Protein AF-A0A1W9WFK1-F1 (afdb_monomer_lite)

pLDDT: mean 78.14, std 14.74, range [31.56, 96.06]

Secondary structure (DSSP, 8-state):
--HHHHHHHHHHHHHHHHT------PPPPHHHHHHHHHHHHHHHHHHHHHHHHHHHHHHHHHHHHHHHHHHHHHHHHHHGGGGHHHHHHHHHHHHHHHHHHHHHHHHHHHHHHHHHHHHHHHHHHHHTSPPS-----S------SS--S---TTS---HHHHHHHHHTTTTTSSEEEETTEEEE-TTBSS---TTTTSEEEEEEEE-TT-S--EE-TTT--EE--GGG-SS-EEEEEEEEEEEBPTT-B-TTSPBP-HHHHHHHHHHHH-TTS--S--HHHHHEEEEEEEETTEEEEEEPTTSS--TTS-STTHHHHHHHHHT--

Structure (mmCIF, N/CA/C/O backbone):
data_AF-A0A1W9WFK1-F1
#
_entry.id   AF-A0A1W9WFK1-F1
#
loop_
_atom_site.group_PDB
_atom_site.id
_atom_site.type_symbol
_atom_site.label_atom_id
_atom_site.label_alt_id
_atom_site.label_comp_id
_atom_site.label_asym_id
_atom_site.label_entity_id
_atom_site.label_seq_id
_atom_site.pdbx_PDB_ins_code
_atom_site.Cartn_x
_atom_site.Cartn_y
_atom_site.Cartn_z
_atom_site.occupancy
_atom_site.B_iso_or_equiv
_atom_site.auth_seq_id
_atom_site.auth_comp_id
_atom_site.auth_asym_id
_atom_site.auth_atom_id
_atom_site.pdbx_PDB_model_num
ATOM 1 N N . MET A 1 1 ? 33.407 26.031 -53.638 1.00 49.69 1 MET A N 1
ATOM 2 C CA . MET A 1 1 ? 33.323 25.151 -52.452 1.00 49.69 1 MET A CA 1
ATOM 3 C C . MET A 1 1 ? 31.883 25.187 -51.958 1.00 49.69 1 MET A C 1
ATOM 5 O O . MET A 1 1 ? 31.417 26.252 -51.563 1.00 49.69 1 MET A O 1
ATOM 9 N N . SER A 1 2 ? 31.144 24.086 -52.111 1.00 63.19 2 SER A N 1
ATOM 10 C CA . SER A 1 2 ? 29.712 24.029 -51.784 1.00 63.19 2 SER A CA 1
ATOM 11 C C . SER A 1 2 ? 29.468 24.183 -50.277 1.00 63.19 2 SER A C 1
ATOM 13 O O . SER A 1 2 ? 30.226 23.652 -49.465 1.00 63.19 2 SER A O 1
ATOM 15 N N . LYS A 1 3 ? 28.377 24.860 -49.880 1.00 60.81 3 LYS A N 1
ATOM 16 C CA . LYS A 1 3 ? 27.944 24.951 -48.468 1.00 60.81 3 LYS A CA 1
ATOM 17 C C . LYS A 1 3 ? 27.771 23.567 -47.827 1.00 60.81 3 LYS A C 1
ATOM 19 O O . LYS A 1 3 ? 28.004 23.424 -46.633 1.00 60.81 3 LYS A O 1
ATOM 24 N N . LYS A 1 4 ? 27.409 22.556 -48.627 1.00 58.59 4 LYS A N 1
ATOM 25 C CA . LYS A 1 4 ? 27.285 21.162 -48.181 1.00 58.59 4 LYS A CA 1
ATOM 26 C C . LYS A 1 4 ? 28.649 20.552 -47.844 1.00 58.59 4 LYS A C 1
ATOM 28 O O . LYS A 1 4 ? 28.801 19.989 -46.771 1.00 58.59 4 LYS A O 1
ATOM 33 N N . TYR A 1 5 ? 29.657 20.765 -48.691 1.00 58.31 5 TYR A N 1
ATOM 34 C CA . TYR A 1 5 ? 31.029 20.313 -48.435 1.00 58.31 5 TYR A CA 1
ATOM 35 C C . TYR A 1 5 ? 31.616 20.965 -47.173 1.00 58.31 5 TYR A C 1
ATOM 37 O O . TYR A 1 5 ? 32.212 20.294 -46.337 1.00 58.31 5 TYR A O 1
ATOM 45 N N . LEU A 1 6 ? 31.377 22.268 -46.982 1.00 66.19 6 LEU A N 1
ATOM 46 C CA . LEU A 1 6 ? 31.844 22.998 -45.798 1.00 66.19 6 LEU A CA 1
ATOM 47 C C . LEU A 1 6 ? 31.190 22.502 -44.495 1.00 66.19 6 LEU A C 1
ATOM 49 O O . LEU A 1 6 ? 31.856 22.417 -43.466 1.00 66.19 6 LEU A O 1
ATOM 53 N N . PHE A 1 7 ? 29.902 22.151 -44.547 1.00 65.31 7 PHE A N 1
ATOM 54 C CA . PHE A 1 7 ? 29.172 21.587 -43.410 1.00 65.31 7 PHE A CA 1
ATOM 55 C C . PHE A 1 7 ? 29.688 20.190 -43.036 1.00 65.31 7 PHE A C 1
ATOM 57 O O . PHE A 1 7 ? 29.936 19.926 -41.861 1.00 65.31 7 PHE A O 1
ATOM 64 N N . VAL A 1 8 ? 29.934 19.329 -44.032 1.00 58.97 8 VAL A N 1
ATOM 65 C CA . VAL A 1 8 ? 30.475 17.975 -43.820 1.00 58.97 8 VAL A CA 1
ATOM 66 C C . VAL A 1 8 ? 31.894 18.022 -43.240 1.00 58.97 8 VAL A C 1
ATOM 68 O O . VAL A 1 8 ? 32.180 17.322 -42.272 1.00 58.97 8 VAL A O 1
ATOM 71 N N . VAL A 1 9 ? 32.764 18.905 -43.745 1.00 67.56 9 VAL A N 1
ATOM 72 C CA . VAL A 1 9 ? 34.132 19.077 -43.213 1.00 67.56 9 VAL A CA 1
ATOM 73 C C . VAL A 1 9 ? 34.119 19.591 -41.767 1.00 67.56 9 VAL A C 1
ATOM 75 O O . VAL A 1 9 ? 34.903 19.120 -40.945 1.00 67.56 9 VAL A O 1
ATOM 78 N N . SER A 1 10 ? 33.203 20.506 -41.429 1.00 62.75 10 SER A N 1
ATOM 79 C CA . SER A 1 10 ? 33.062 21.017 -40.058 1.00 62.75 10 SER A CA 1
ATOM 80 C C . SER A 1 10 ? 32.570 19.945 -39.076 1.00 62.75 10 SER A C 1
ATOM 82 O O . SER A 1 10 ? 33.010 19.923 -37.924 1.00 62.75 10 SER A O 1
ATOM 84 N N . LEU A 1 11 ? 31.682 19.049 -39.523 1.00 66.62 11 LEU A N 1
ATOM 85 C CA . LEU A 1 11 ? 31.213 17.908 -38.732 1.00 66.62 11 LEU A CA 1
ATOM 86 C C . LEU A 1 11 ? 32.360 16.918 -38.466 1.00 66.62 11 LEU A C 1
ATOM 88 O O . LEU A 1 11 ? 32.547 16.490 -37.328 1.00 66.62 11 LEU A O 1
ATOM 92 N N . LEU A 1 12 ? 33.184 16.646 -39.486 1.00 63.72 12 LEU A N 1
ATOM 93 C CA . LEU A 1 12 ? 34.355 15.766 -39.397 1.00 63.72 12 LEU A CA 1
ATOM 94 C C . LEU A 1 12 ? 35.357 16.251 -38.330 1.00 63.72 12 LEU A C 1
ATOM 96 O O . LEU A 1 12 ? 35.842 15.469 -37.514 1.00 63.72 12 LEU A O 1
ATOM 100 N N . THR A 1 13 ? 35.623 17.562 -38.280 1.00 64.12 13 THR A N 1
ATOM 101 C CA . THR A 1 13 ? 36.531 18.153 -37.280 1.00 64.12 13 THR A CA 1
ATOM 102 C C . THR A 1 13 ? 36.002 18.088 -35.846 1.00 64.12 13 THR A C 1
ATOM 104 O O . THR A 1 13 ? 36.795 17.936 -34.918 1.00 64.12 13 THR A O 1
ATOM 107 N N . LEU A 1 14 ? 34.681 18.170 -35.644 1.00 61.12 14 LEU A N 1
ATOM 108 C CA . LEU A 1 14 ? 34.065 18.086 -34.314 1.00 61.12 14 LEU A CA 1
ATOM 109 C C . LEU A 1 14 ? 34.157 16.662 -33.745 1.00 61.12 14 LEU A C 1
ATOM 111 O O . LEU A 1 14 ? 34.490 16.482 -32.574 1.00 61.12 14 LEU A O 1
ATOM 115 N N . VAL A 1 15 ? 33.919 15.653 -34.588 1.00 57.97 15 VAL A N 1
ATOM 116 C CA . VAL A 1 15 ? 34.034 14.234 -34.212 1.00 57.97 15 VAL A CA 1
ATOM 117 C C . VAL A 1 15 ? 35.480 13.889 -33.840 1.00 57.97 15 VAL A C 1
ATOM 119 O O . VAL A 1 15 ? 35.713 13.228 -32.830 1.00 57.97 15 VAL A O 1
ATOM 122 N N . MET A 1 16 ? 36.464 14.420 -34.575 1.00 56.91 16 MET A N 1
ATOM 123 C CA . MET A 1 16 ? 37.889 14.187 -34.299 1.00 56.91 16 MET A CA 1
ATOM 124 C C . MET A 1 16 ? 38.343 14.730 -32.930 1.00 56.91 16 MET A C 1
ATOM 126 O O . MET A 1 16 ? 39.212 14.136 -32.292 1.00 56.91 16 MET A O 1
ATOM 130 N N . MET A 1 17 ? 37.742 15.822 -32.439 1.00 58.53 17 MET A N 1
ATOM 131 C CA . MET A 1 17 ? 38.060 16.374 -31.112 1.00 58.53 17 MET A CA 1
ATOM 132 C C . MET A 1 17 ? 37.527 15.518 -29.952 1.00 58.53 17 MET A C 1
ATOM 134 O O . MET A 1 17 ? 38.114 15.538 -28.870 1.00 58.53 17 MET A O 1
ATOM 138 N N . LEU A 1 18 ? 36.462 14.737 -30.159 1.00 53.53 18 LEU A N 1
ATOM 139 C CA . LEU A 1 18 ? 35.856 13.906 -29.109 1.00 53.53 18 LEU A CA 1
ATOM 140 C C . LEU A 1 18 ? 36.665 12.632 -28.797 1.00 53.53 18 LEU A C 1
ATOM 142 O O . LEU A 1 18 ? 36.524 12.066 -27.715 1.00 53.53 18 LEU A O 1
ATOM 146 N N . VAL A 1 19 ? 37.553 12.200 -29.700 1.00 54.25 19 VAL A N 1
ATOM 147 C CA . VAL A 1 19 ? 38.301 10.932 -29.575 1.00 54.25 19 VAL A CA 1
ATOM 148 C C . VAL A 1 19 ? 39.567 11.057 -28.700 1.00 54.25 19 VAL A C 1
ATOM 150 O O . VAL A 1 19 ? 40.130 10.053 -28.272 1.00 54.25 19 VAL A O 1
ATOM 153 N N . SER A 1 20 ? 40.016 12.269 -28.348 1.00 47.38 20 SER A N 1
ATOM 154 C CA . SER A 1 20 ? 41.351 12.479 -27.749 1.00 47.38 20 SER A CA 1
ATOM 155 C C . SER A 1 20 ? 41.439 12.434 -26.206 1.00 47.38 20 SER A C 1
ATOM 157 O O . SER A 1 20 ? 42.441 12.883 -25.644 1.00 47.38 20 SER A O 1
ATOM 159 N N . ALA A 1 21 ? 40.453 11.880 -25.492 1.00 43.09 21 ALA A N 1
ATOM 160 C CA . ALA A 1 21 ? 40.502 11.738 -24.029 1.00 43.09 21 ALA A CA 1
ATOM 161 C C . ALA A 1 21 ? 40.894 10.305 -23.608 1.00 43.09 21 ALA A C 1
ATOM 163 O O . ALA A 1 21 ? 40.059 9.396 -23.557 1.00 43.09 21 ALA A O 1
ATOM 164 N N . CYS A 1 22 ? 42.180 10.096 -23.301 1.00 43.25 22 CYS A N 1
ATOM 165 C CA . CYS A 1 22 ? 42.728 8.798 -22.902 1.00 43.25 22 CYS A CA 1
ATOM 166 C C . CYS A 1 22 ? 43.154 8.793 -21.422 1.00 43.25 22 CYS A C 1
ATOM 168 O O . CYS A 1 22 ? 44.016 9.566 -21.009 1.00 43.25 22 CYS A O 1
ATOM 170 N N . GLY A 1 23 ? 42.557 7.889 -20.646 1.00 41.12 23 GLY A N 1
ATOM 171 C CA . GLY A 1 23 ? 43.031 7.391 -19.354 1.00 41.12 23 GLY A CA 1
ATOM 172 C C . GLY A 1 23 ? 42.911 5.864 -19.380 1.00 41.12 23 GLY A C 1
ATOM 173 O O . GLY A 1 23 ? 42.059 5.349 -20.100 1.00 41.12 23 GLY A O 1
ATOM 174 N N . ALA A 1 24 ? 43.797 5.152 -18.679 1.00 51.75 24 ALA A N 1
ATOM 175 C CA . ALA A 1 24 ? 43.946 3.693 -18.747 1.00 51.75 24 ALA A CA 1
ATOM 176 C C . ALA A 1 24 ? 42.627 2.940 -18.490 1.00 51.75 24 ALA A C 1
ATOM 178 O O . ALA A 1 24 ? 41.914 3.254 -17.538 1.00 51.75 24 ALA A O 1
ATOM 179 N N . GLN A 1 25 ? 42.317 1.947 -19.330 1.00 49.47 25 GLN A N 1
ATOM 180 C CA . GLN A 1 25 ? 41.029 1.250 -19.315 1.00 49.47 25 GLN A CA 1
ATOM 181 C C . GLN A 1 25 ? 41.142 -0.278 -19.309 1.00 49.47 25 GLN A C 1
ATOM 183 O O . GLN A 1 25 ? 42.091 -0.822 -19.877 1.00 49.47 25 GLN A O 1
ATOM 188 N N . PRO A 1 26 ? 40.162 -0.956 -18.681 1.00 53.84 26 PRO A N 1
ATOM 189 C CA . PRO A 1 26 ? 40.043 -2.408 -18.683 1.00 53.84 26 PRO A CA 1
ATOM 190 C C . PRO A 1 26 ? 39.665 -2.941 -20.073 1.00 53.84 26 PRO A C 1
ATOM 192 O O . PRO A 1 26 ? 39.101 -2.228 -20.902 1.00 53.84 26 PRO A O 1
ATOM 195 N N . THR A 1 27 ? 39.996 -4.206 -20.323 1.00 53.28 27 THR A N 1
ATOM 196 C CA . THR A 1 27 ? 39.743 -4.908 -21.589 1.00 53.28 27 THR A CA 1
ATOM 197 C C . THR A 1 27 ? 38.246 -5.158 -21.804 1.00 53.28 27 THR A C 1
ATOM 199 O O . THR A 1 27 ? 37.589 -5.685 -20.909 1.00 53.28 27 THR A O 1
ATOM 202 N N . ALA A 1 28 ? 37.733 -4.804 -22.986 1.00 54.66 28 ALA A N 1
ATOM 203 C CA . ALA A 1 28 ? 36.340 -4.981 -23.404 1.00 54.66 28 ALA A CA 1
ATOM 204 C C . ALA A 1 28 ? 35.894 -6.459 -23.456 1.00 54.66 28 ALA A C 1
ATOM 206 O O . ALA A 1 28 ? 36.711 -7.351 -23.695 1.00 54.66 28 ALA A O 1
ATOM 207 N N . ASP A 1 29 ? 34.588 -6.702 -23.300 1.00 62.91 29 ASP A N 1
ATOM 208 C CA . ASP A 1 29 ? 33.951 -8.007 -23.531 1.00 62.91 29 ASP A CA 1
ATOM 209 C C . ASP A 1 29 ? 34.089 -8.431 -25.017 1.00 62.91 29 ASP A C 1
ATOM 211 O O . ASP A 1 29 ? 33.681 -7.675 -25.910 1.00 62.91 29 ASP A O 1
ATOM 215 N N . PRO A 1 30 ? 34.611 -9.640 -25.317 1.00 63.09 30 PRO A N 1
ATOM 216 C CA . PRO A 1 30 ? 34.718 -10.166 -26.680 1.00 63.09 30 PRO A CA 1
ATOM 217 C C . PRO A 1 30 ? 33.399 -10.191 -27.477 1.00 63.09 30 PRO A C 1
ATOM 219 O O . PRO A 1 30 ? 33.423 -10.050 -28.702 1.00 63.09 30 PRO A O 1
ATOM 222 N N . GLY A 1 31 ? 32.249 -10.378 -26.820 1.00 68.44 31 GLY A N 1
ATOM 223 C CA . GLY A 1 31 ? 30.924 -10.396 -27.453 1.00 68.44 31 GLY A CA 1
ATOM 224 C C . GLY A 1 31 ? 30.438 -9.006 -27.871 1.00 68.44 31 GLY A C 1
ATOM 225 O O . GLY A 1 31 ? 29.889 -8.831 -28.967 1.00 68.44 31 GLY A O 1
ATOM 226 N N . VAL A 1 32 ? 30.711 -7.998 -27.038 1.00 65.56 32 VAL A N 1
ATOM 227 C CA . VAL A 1 32 ? 30.423 -6.587 -27.341 1.00 65.56 32 VAL A CA 1
ATOM 228 C C . VAL A 1 32 ? 31.338 -6.092 -28.459 1.00 65.56 32 VAL A C 1
ATOM 230 O O . VAL A 1 32 ? 30.852 -5.475 -29.409 1.00 65.56 32 VAL A O 1
ATOM 233 N N . GLN A 1 33 ? 32.624 -6.456 -28.418 1.00 67.25 33 GLN A N 1
ATOM 234 C CA . GLN A 1 33 ? 33.580 -6.133 -29.480 1.00 67.25 33 GLN A CA 1
ATOM 235 C C . GLN A 1 33 ? 33.155 -6.742 -30.823 1.00 67.25 33 GLN A C 1
ATOM 237 O O . GLN A 1 33 ? 33.076 -6.035 -31.821 1.00 67.25 33 GLN A O 1
ATOM 242 N N . LYS A 1 34 ? 32.766 -8.023 -30.841 1.00 73.69 34 LYS A N 1
ATOM 243 C CA . LYS A 1 34 ? 32.293 -8.698 -32.061 1.00 73.69 34 LYS A CA 1
ATOM 244 C C . LYS A 1 34 ? 31.055 -8.029 -32.670 1.00 73.69 34 LYS A C 1
ATOM 246 O O . LYS A 1 34 ? 30.916 -7.979 -33.890 1.00 73.69 34 LYS A O 1
ATOM 251 N N . THR A 1 35 ? 30.151 -7.528 -31.830 1.00 76.19 35 THR A N 1
ATOM 252 C CA . THR A 1 35 ? 28.941 -6.819 -32.279 1.00 76.19 35 THR A CA 1
ATOM 253 C C . THR A 1 35 ? 29.275 -5.425 -32.812 1.00 76.19 35 THR A C 1
ATOM 255 O O . THR A 1 35 ? 28.696 -4.988 -33.805 1.00 76.19 35 THR A O 1
ATOM 258 N N . ALA A 1 36 ? 30.222 -4.732 -32.179 1.00 76.12 36 ALA A N 1
ATOM 259 C CA . ALA A 1 36 ? 30.715 -3.436 -32.629 1.00 76.12 36 ALA A CA 1
ATOM 260 C C . ALA A 1 36 ? 31.449 -3.541 -33.979 1.00 76.12 36 ALA A C 1
ATOM 262 O O . ALA A 1 36 ? 31.132 -2.791 -34.902 1.00 76.12 36 ALA A O 1
ATOM 263 N N . ASP A 1 37 ? 32.332 -4.530 -34.130 1.00 78.75 37 ASP A N 1
ATOM 264 C CA . ASP A 1 37 ? 33.067 -4.798 -35.372 1.00 78.75 37 ASP A CA 1
ATOM 265 C C . ASP A 1 37 ? 32.113 -5.136 -36.533 1.00 78.75 37 ASP A C 1
ATOM 267 O O . ASP A 1 37 ? 32.312 -4.693 -37.664 1.00 78.75 37 ASP A O 1
ATOM 271 N N . ALA A 1 38 ? 31.028 -5.872 -36.258 1.00 82.75 38 ALA A N 1
ATOM 272 C CA . ALA A 1 38 ? 30.003 -6.172 -37.257 1.00 82.75 38 ALA A CA 1
ATOM 273 C C . ALA A 1 38 ? 29.280 -4.910 -37.760 1.00 82.75 38 ALA A C 1
ATOM 275 O O . ALA A 1 38 ? 29.019 -4.796 -38.955 1.00 82.75 38 ALA A O 1
ATOM 276 N N . LYS A 1 39 ? 29.001 -3.946 -36.873 1.00 80.75 39 LYS A N 1
ATOM 277 C CA . LYS A 1 39 ? 28.365 -2.673 -37.249 1.00 80.75 39 LYS A CA 1
ATOM 278 C C . LYS A 1 39 ? 29.292 -1.753 -38.038 1.00 80.75 39 LYS A C 1
ATOM 280 O O . LYS A 1 39 ? 28.820 -1.047 -38.925 1.00 80.75 39 LYS A O 1
ATOM 285 N N . VAL A 1 40 ? 30.593 -1.758 -37.736 1.00 84.44 40 VAL A N 1
ATOM 286 C CA . VAL A 1 40 ? 31.588 -1.040 -38.552 1.00 84.44 40 VAL A CA 1
ATOM 287 C C . VAL A 1 40 ? 31.620 -1.634 -39.956 1.00 84.44 40 VAL A C 1
ATOM 289 O O . VAL A 1 40 ? 31.499 -0.896 -40.928 1.00 84.44 40 VAL A O 1
ATOM 292 N N . LYS A 1 41 ? 31.657 -2.965 -40.064 1.00 85.94 41 LYS A N 1
ATOM 293 C CA . LYS A 1 41 ? 31.629 -3.655 -41.355 1.00 85.94 41 LYS A CA 1
ATOM 294 C C . LYS A 1 41 ? 30.356 -3.360 -42.163 1.00 85.94 41 LYS A C 1
ATOM 296 O O . LYS A 1 41 ? 30.435 -3.110 -43.360 1.00 85.94 41 LYS A O 1
ATOM 301 N N . GLU A 1 42 ? 29.191 -3.341 -41.519 1.00 84.69 42 GLU A N 1
ATOM 302 C CA . GLU A 1 42 ? 27.925 -2.964 -42.167 1.00 84.69 42 GLU A CA 1
ATOM 303 C C . GLU A 1 42 ? 27.959 -1.512 -42.682 1.00 84.69 42 GLU A C 1
ATOM 305 O O . GLU A 1 42 ? 27.498 -1.225 -43.788 1.00 84.69 42 GLU A O 1
ATOM 310 N N . ALA A 1 43 ? 28.561 -0.595 -41.917 1.00 82.56 43 ALA A N 1
ATOM 311 C CA . ALA A 1 43 ? 28.740 0.792 -42.337 1.00 82.56 43 ALA A CA 1
ATOM 312 C C . ALA A 1 43 ? 29.726 0.936 -43.512 1.00 82.56 43 ALA A C 1
ATOM 314 O O . ALA A 1 43 ? 29.487 1.760 -44.395 1.00 82.56 43 ALA A O 1
ATOM 315 N N . GLU A 1 44 ? 30.797 0.138 -43.557 1.00 85.81 44 GLU A N 1
ATOM 316 C CA . GLU A 1 44 ? 31.738 0.084 -44.686 1.00 85.81 44 GLU A CA 1
ATOM 317 C C . GLU A 1 44 ? 31.069 -0.441 -45.964 1.00 85.81 44 GLU A C 1
ATOM 319 O O . GLU A 1 44 ? 31.238 0.144 -47.036 1.00 85.81 44 GLU A O 1
ATOM 324 N N . GLU A 1 45 ? 30.267 -1.504 -45.856 1.00 88.44 45 GLU A N 1
ATOM 325 C CA . GLU A 1 45 ? 29.521 -2.073 -46.985 1.00 88.44 45 GLU A CA 1
ATOM 326 C C . GLU A 1 45 ? 28.480 -1.073 -47.524 1.00 88.44 45 GLU A C 1
ATOM 328 O O . GLU A 1 45 ? 28.435 -0.813 -48.730 1.00 88.44 45 GLU A O 1
ATOM 333 N N . ALA A 1 46 ? 27.722 -0.415 -46.640 1.00 83.81 46 ALA A N 1
ATOM 334 C CA . ALA A 1 46 ? 26.759 0.622 -47.024 1.00 83.81 46 ALA A CA 1
ATOM 335 C C . ALA A 1 46 ? 27.429 1.879 -47.617 1.00 83.81 46 ALA A C 1
ATOM 337 O O . ALA A 1 46 ? 26.874 2.537 -48.503 1.00 83.81 46 ALA A O 1
ATOM 338 N N . ALA A 1 47 ? 28.623 2.236 -47.138 1.00 85.62 47 ALA A N 1
ATOM 339 C CA . ALA A 1 47 ? 29.421 3.328 -47.686 1.00 85.62 47 ALA A CA 1
ATOM 340 C C . ALA A 1 47 ? 29.917 3.010 -49.105 1.00 85.62 47 ALA A C 1
ATOM 342 O O . ALA A 1 47 ? 29.832 3.870 -49.986 1.00 85.62 47 ALA A O 1
ATOM 343 N N . ALA A 1 48 ? 30.373 1.777 -49.345 1.00 84.62 48 ALA A N 1
ATOM 344 C CA . ALA A 1 48 ? 30.796 1.321 -50.667 1.00 84.62 48 ALA A CA 1
ATOM 345 C C . ALA A 1 48 ? 29.638 1.342 -51.679 1.00 84.62 48 ALA A C 1
ATOM 347 O O . ALA A 1 48 ? 29.811 1.831 -52.796 1.00 84.62 48 ALA A O 1
ATOM 348 N N . GLU A 1 49 ? 28.444 0.896 -51.274 1.00 87.00 49 GLU A N 1
ATOM 349 C CA . GLU A 1 49 ? 27.243 0.937 -52.120 1.00 87.00 49 GLU A CA 1
ATOM 350 C C . GLU A 1 49 ? 26.854 2.376 -52.496 1.00 87.00 49 GLU A C 1
ATOM 352 O O . GLU A 1 49 ? 26.594 2.677 -53.663 1.00 87.00 49 GLU A O 1
ATOM 357 N N . LYS A 1 50 ? 26.883 3.303 -51.529 1.00 79.50 50 LYS A N 1
ATOM 358 C CA . LYS A 1 50 ? 26.585 4.723 -51.780 1.00 79.50 50 LYS A CA 1
ATOM 359 C C . LYS A 1 50 ? 27.594 5.393 -52.706 1.00 79.50 50 LYS A C 1
ATOM 361 O O . LYS A 1 50 ? 27.195 6.209 -53.537 1.00 79.50 50 LYS A O 1
ATOM 366 N N . ILE A 1 51 ? 28.881 5.068 -52.570 1.00 83.94 51 ILE A N 1
ATOM 367 C CA . ILE A 1 51 ? 29.921 5.577 -53.472 1.00 83.94 51 ILE A CA 1
ATOM 368 C C . ILE A 1 51 ? 29.681 5.049 -54.887 1.00 83.94 51 ILE A C 1
ATOM 370 O O . ILE A 1 51 ? 29.654 5.850 -55.818 1.00 83.94 51 ILE A O 1
ATOM 374 N N . ALA A 1 52 ? 29.423 3.748 -55.045 1.00 86.06 52 ALA A N 1
ATOM 375 C CA . ALA A 1 52 ? 29.160 3.146 -56.351 1.00 86.06 52 ALA A CA 1
ATOM 376 C C . ALA A 1 52 ? 27.935 3.774 -57.042 1.00 86.06 52 ALA A C 1
ATOM 378 O O . ALA A 1 52 ? 28.013 4.157 -58.209 1.00 86.06 52 ALA A O 1
ATOM 379 N N . ALA A 1 53 ? 26.834 3.976 -56.309 1.00 82.75 53 ALA A N 1
ATOM 380 C CA . ALA A 1 53 ? 25.634 4.622 -56.843 1.00 82.75 53 ALA A CA 1
ATOM 381 C C . ALA A 1 53 ? 25.877 6.090 -57.246 1.00 82.75 53 ALA A C 1
ATOM 383 O O . ALA A 1 53 ? 25.346 6.567 -58.252 1.00 82.75 53 ALA A O 1
ATOM 384 N N . ALA A 1 54 ? 26.687 6.823 -56.475 1.00 80.19 54 ALA A N 1
ATOM 385 C CA . ALA A 1 54 ? 27.050 8.200 -56.800 1.00 80.19 54 ALA A CA 1
ATOM 386 C C . ALA A 1 54 ? 27.997 8.286 -58.007 1.00 80.19 54 ALA A C 1
ATOM 388 O O . ALA A 1 54 ? 27.878 9.217 -58.805 1.00 80.19 54 ALA A O 1
ATOM 389 N N . GLU A 1 55 ? 28.913 7.325 -58.158 1.00 84.62 55 GLU A N 1
ATOM 390 C CA . GLU A 1 55 ? 29.791 7.218 -59.323 1.00 84.62 55 GLU A CA 1
ATOM 391 C C . GLU A 1 55 ? 28.998 6.905 -60.592 1.00 84.62 55 GLU A C 1
ATOM 393 O O . GLU A 1 55 ? 29.150 7.625 -61.578 1.00 84.62 55 GLU A O 1
ATOM 398 N N . GLU A 1 56 ? 28.082 5.936 -60.539 1.00 85.94 56 GLU A N 1
ATOM 399 C CA . GLU A 1 56 ? 27.202 5.590 -61.659 1.00 85.94 56 GLU A CA 1
ATOM 400 C C . GLU A 1 56 ? 26.323 6.779 -62.082 1.00 85.94 56 GLU A C 1
ATOM 402 O O . GLU A 1 56 ? 26.235 7.110 -63.266 1.00 85.94 56 GLU A O 1
ATOM 407 N N . ALA A 1 57 ? 25.726 7.490 -61.120 1.00 81.62 57 ALA A N 1
ATOM 408 C CA . ALA A 1 57 ? 24.912 8.672 -61.402 1.00 81.62 57 ALA A CA 1
ATOM 409 C C . ALA A 1 57 ? 25.732 9.842 -61.980 1.00 81.62 57 ALA A C 1
ATOM 411 O O . ALA A 1 57 ? 25.233 10.601 -62.816 1.00 81.62 57 ALA A O 1
ATOM 412 N N . ALA A 1 58 ? 26.979 10.009 -61.533 1.00 81.44 58 ALA A N 1
ATOM 413 C CA . ALA A 1 58 ? 27.887 11.031 -62.045 1.00 81.44 58 ALA A CA 1
ATOM 414 C C . ALA A 1 58 ? 28.355 10.709 -63.474 1.00 81.44 58 ALA A C 1
ATOM 416 O O . ALA A 1 58 ? 28.370 11.600 -64.325 1.00 81.44 58 ALA A O 1
ATOM 417 N N . ASP A 1 59 ? 28.666 9.442 -63.754 1.00 83.38 59 ASP A N 1
ATOM 418 C CA . ASP A 1 59 ? 29.088 8.985 -65.080 1.00 83.38 59 ASP A CA 1
ATOM 419 C C . ASP A 1 59 ? 27.928 9.037 -66.089 1.00 83.38 59 ASP A C 1
ATOM 421 O O . ASP A 1 59 ? 28.122 9.458 -67.231 1.00 83.38 59 ASP A O 1
ATOM 425 N N . ALA A 1 60 ? 26.699 8.726 -65.660 1.00 85.00 60 ALA A N 1
ATOM 426 C CA . ALA A 1 60 ? 25.499 8.880 -66.485 1.00 85.00 60 ALA A CA 1
ATOM 427 C C . ALA A 1 60 ? 25.257 10.343 -66.899 1.00 85.00 60 ALA A C 1
ATOM 429 O O . ALA A 1 60 ? 24.975 10.619 -68.067 1.00 85.00 60 ALA A O 1
ATOM 430 N N . LYS A 1 61 ? 25.423 11.292 -65.966 1.00 77.94 61 LYS A N 1
ATOM 431 C CA . LYS A 1 61 ? 25.305 12.732 -66.259 1.00 77.94 61 LYS A CA 1
ATOM 432 C C . LYS A 1 61 ? 26.396 13.234 -67.202 1.00 77.94 61 LYS A C 1
ATOM 434 O O . LYS A 1 61 ? 26.111 14.043 -68.082 1.00 77.94 61 LYS A O 1
ATOM 439 N N . ALA A 1 62 ? 27.629 12.752 -67.040 1.00 78.19 62 ALA A N 1
ATOM 440 C CA . ALA A 1 62 ? 28.723 13.081 -67.950 1.00 78.19 62 ALA A CA 1
ATOM 441 C C . ALA A 1 62 ? 28.444 12.563 -69.374 1.00 78.19 62 ALA A C 1
ATOM 443 O O . ALA A 1 62 ? 28.594 13.309 -70.341 1.00 78.19 62 ALA A O 1
ATOM 444 N N . ALA A 1 63 ? 27.952 11.326 -69.502 1.00 84.75 63 ALA A N 1
ATOM 445 C CA . ALA A 1 63 ? 27.600 10.730 -70.791 1.00 84.75 63 ALA A CA 1
ATOM 446 C C . ALA A 1 63 ? 26.434 11.454 -71.493 1.00 84.75 63 ALA A C 1
ATOM 448 O O . ALA A 1 63 ? 26.445 11.607 -72.717 1.00 84.75 63 ALA A O 1
ATOM 449 N N . GLU A 1 64 ? 25.436 11.924 -70.737 1.00 83.31 64 GLU A N 1
ATOM 450 C CA . GLU A 1 64 ? 24.336 12.732 -71.277 1.00 83.31 64 GLU A CA 1
ATOM 451 C C . GLU A 1 64 ? 24.844 14.069 -71.838 1.00 83.31 64 GLU A C 1
ATOM 453 O O . GLU A 1 64 ? 24.486 14.443 -72.956 1.00 83.31 64 GLU A O 1
ATOM 458 N N . ALA A 1 65 ? 25.742 14.749 -71.119 1.00 79.88 65 ALA A N 1
ATOM 459 C CA . ALA A 1 65 ? 26.341 15.998 -71.584 1.00 79.88 65 ALA A CA 1
ATOM 460 C C . ALA A 1 65 ? 27.205 15.799 -72.846 1.00 79.88 65 ALA A C 1
ATOM 462 O O . ALA A 1 65 ? 27.110 16.582 -73.793 1.00 79.88 65 ALA A O 1
ATOM 463 N N . GLU A 1 66 ? 28.000 14.726 -72.913 1.00 83.25 66 GLU A N 1
ATOM 464 C CA . GLU A 1 66 ? 28.781 14.388 -74.115 1.00 83.25 66 GLU A CA 1
ATOM 465 C C . GLU A 1 66 ? 27.895 14.076 -75.329 1.00 83.25 66 GLU A C 1
ATOM 467 O O . GLU A 1 66 ? 28.248 14.403 -76.465 1.00 83.25 66 GLU A O 1
ATOM 472 N N . LYS A 1 67 ? 26.726 13.463 -75.111 1.00 84.75 67 LYS A N 1
ATOM 473 C CA . LYS A 1 67 ? 25.748 13.229 -76.178 1.00 84.75 67 LYS A CA 1
ATOM 474 C C . LYS A 1 67 ? 25.198 14.548 -76.730 1.00 84.75 67 LYS A C 1
ATOM 476 O O . LYS A 1 67 ? 25.125 14.698 -77.947 1.00 84.75 67 LYS A O 1
ATOM 481 N N . VAL A 1 68 ? 24.872 15.505 -75.857 1.00 81.19 68 VAL A N 1
ATOM 482 C CA . VAL A 1 68 ? 24.420 16.852 -76.255 1.00 81.19 68 VAL A CA 1
ATOM 483 C C . VAL A 1 68 ? 25.489 17.571 -77.084 1.00 81.19 68 VAL A C 1
ATOM 485 O O . VAL A 1 68 ? 25.160 18.213 -78.080 1.00 81.19 68 VAL A O 1
ATOM 488 N N . LEU A 1 69 ? 26.769 17.411 -76.733 1.00 81.50 69 LEU A N 1
ATOM 489 C CA . LEU A 1 69 ? 27.876 17.955 -77.522 1.00 81.50 69 LEU A CA 1
ATOM 490 C C . LEU A 1 69 ? 27.949 17.341 -78.925 1.00 81.50 69 LEU A C 1
ATOM 492 O O . LEU A 1 69 ? 28.034 18.087 -79.898 1.00 81.50 69 LEU A O 1
ATOM 496 N N . LYS A 1 70 ? 27.845 16.013 -79.052 1.00 84.31 70 LYS A N 1
ATOM 497 C CA . LYS A 1 70 ? 27.840 15.350 -80.369 1.00 84.31 70 LYS A CA 1
ATOM 498 C C . LYS A 1 70 ? 26.672 15.805 -81.244 1.00 84.31 70 LYS A C 1
ATOM 500 O O . LYS A 1 70 ? 26.864 16.074 -82.425 1.00 84.31 70 LYS A O 1
ATOM 505 N N . GLU A 1 71 ? 25.478 15.942 -80.668 1.00 82.19 71 GLU A N 1
ATOM 506 C CA . GLU A 1 71 ? 24.302 16.441 -81.393 1.00 82.19 71 GLU A CA 1
ATOM 507 C C . GLU A 1 71 ? 24.483 17.901 -81.857 1.00 82.19 71 GLU A C 1
ATOM 509 O O . GLU A 1 71 ? 24.043 18.257 -82.953 1.00 82.19 71 GLU A O 1
ATOM 514 N N . ALA A 1 72 ? 25.153 18.743 -81.062 1.00 77.19 72 ALA A N 1
ATOM 515 C CA . ALA A 1 72 ? 25.482 20.120 -81.438 1.00 77.19 72 ALA A CA 1
ATOM 516 C C . ALA A 1 72 ? 26.543 20.183 -82.555 1.00 77.19 72 ALA A C 1
ATOM 518 O O . ALA A 1 72 ? 26.397 20.959 -83.501 1.00 77.19 72 ALA A O 1
ATOM 519 N N . GLU A 1 73 ? 27.577 19.337 -82.492 1.00 78.75 73 GLU A N 1
ATOM 520 C CA . GLU A 1 73 ? 28.622 19.231 -83.523 1.00 78.75 73 GLU A CA 1
ATOM 521 C C . GLU A 1 73 ? 28.058 18.744 -84.870 1.00 78.75 73 GLU A C 1
ATOM 523 O O . GLU A 1 73 ? 28.377 19.307 -85.922 1.00 78.75 73 GLU A O 1
ATOM 528 N N . GLU A 1 74 ? 27.166 17.747 -84.851 1.00 80.94 74 GLU A N 1
ATOM 529 C CA . GLU A 1 74 ? 26.490 17.237 -86.053 1.00 80.94 74 GLU A CA 1
ATOM 530 C C . GLU A 1 74 ? 25.567 18.288 -86.693 1.00 80.94 74 GLU A C 1
ATOM 532 O O . GLU A 1 74 ? 25.557 18.446 -87.919 1.00 80.94 74 GLU A O 1
ATOM 537 N N . LYS A 1 75 ? 24.825 19.058 -85.884 1.00 74.94 75 LYS A N 1
ATOM 538 C CA . LYS A 1 75 ? 23.996 20.173 -86.377 1.00 74.94 75 LYS A CA 1
ATOM 539 C C . LYS A 1 75 ? 24.834 21.308 -86.960 1.00 74.94 75 LYS A C 1
ATOM 541 O O . LYS A 1 75 ? 24.483 21.842 -88.014 1.00 74.94 75 LYS A O 1
ATOM 546 N N . ALA A 1 76 ? 25.950 21.656 -86.321 1.00 70.12 76 ALA A N 1
ATOM 547 C CA . ALA A 1 76 ? 26.857 22.692 -86.810 1.00 70.12 76 ALA A CA 1
ATOM 548 C C . ALA A 1 76 ? 27.485 22.317 -88.164 1.00 70.12 76 ALA A C 1
ATOM 550 O O . ALA A 1 76 ? 27.585 23.167 -89.054 1.00 70.12 76 ALA A O 1
ATOM 551 N N . ALA A 1 77 ? 27.811 21.035 -88.371 1.00 70.62 77 ALA A N 1
ATOM 552 C CA . ALA A 1 77 ? 28.299 20.522 -89.653 1.00 70.62 77 ALA A CA 1
ATOM 553 C C . ALA A 1 77 ? 27.272 20.656 -90.800 1.00 70.62 77 ALA A C 1
ATOM 555 O O . ALA A 1 77 ? 27.663 20.740 -91.965 1.00 70.62 77 ALA A O 1
ATOM 556 N N . ALA A 1 78 ? 25.972 20.718 -90.484 1.00 67.69 78 ALA A N 1
ATOM 557 C CA . ALA A 1 78 ? 24.893 20.896 -91.457 1.00 67.69 78 ALA A CA 1
ATOM 558 C C . ALA A 1 78 ? 24.524 22.371 -91.737 1.00 67.69 78 ALA A C 1
ATOM 560 O O . ALA A 1 78 ? 23.916 22.649 -92.772 1.00 67.69 78 ALA A O 1
ATOM 561 N N . ALA A 1 79 ? 24.872 23.312 -90.845 1.00 58.41 79 ALA A N 1
ATOM 562 C CA . ALA A 1 79 ? 24.360 24.692 -90.859 1.00 58.41 79 ALA A CA 1
ATOM 563 C C . ALA A 1 79 ? 25.365 25.786 -91.295 1.00 58.41 79 ALA A C 1
ATOM 565 O O . ALA A 1 79 ? 24.946 26.902 -91.601 1.00 58.41 79 ALA A O 1
ATOM 566 N N . GLY A 1 80 ? 26.671 25.506 -91.365 1.00 60.38 80 GLY A N 1
ATOM 567 C CA . GLY A 1 80 ? 27.685 26.529 -91.675 1.00 60.38 80 GLY A CA 1
ATOM 568 C C . GLY A 1 80 ? 27.965 27.488 -90.500 1.00 60.38 80 GLY A C 1
ATOM 569 O O . GLY A 1 80 ? 27.847 27.095 -89.344 1.00 60.38 80 GLY A O 1
ATOM 570 N N . ASP A 1 81 ? 28.357 28.741 -90.784 1.00 54.56 81 ASP A N 1
ATOM 571 C CA . ASP A 1 81 ? 28.920 29.731 -89.824 1.00 54.56 81 ASP A CA 1
ATOM 572 C C . ASP A 1 81 ? 28.040 30.024 -88.583 1.00 54.56 81 ASP A C 1
ATOM 574 O O . ASP A 1 81 ? 28.537 30.444 -87.542 1.00 54.56 81 ASP A O 1
ATOM 578 N N . SER A 1 82 ? 26.735 29.730 -88.632 1.00 52.53 82 SER A N 1
ATOM 579 C CA . SER A 1 82 ? 25.815 29.899 -87.496 1.00 52.53 82 SER A CA 1
ATOM 580 C C . SER A 1 82 ? 25.883 28.792 -86.429 1.00 52.53 82 SER A C 1
ATOM 582 O O . SER A 1 82 ? 25.231 28.922 -85.399 1.00 52.53 82 SER A O 1
ATOM 584 N N . GLY A 1 83 ? 26.635 27.704 -86.645 1.00 58.16 83 GLY A N 1
ATOM 585 C CA . GLY A 1 83 ? 26.747 26.580 -85.696 1.00 58.16 83 GLY A CA 1
ATOM 586 C C . GLY A 1 83 ? 27.810 26.748 -84.598 1.00 58.16 83 GLY A C 1
ATOM 587 O O . GLY A 1 83 ? 27.844 25.972 -83.647 1.00 58.16 83 GLY A O 1
ATOM 588 N N . SER A 1 84 ? 28.677 27.760 -84.712 1.00 62.12 84 SER A N 1
ATOM 589 C CA . SER A 1 84 ? 29.820 27.974 -83.806 1.00 62.12 84 SER A CA 1
ATOM 590 C C . SER A 1 84 ? 29.397 28.306 -82.365 1.00 62.12 84 SER A C 1
ATOM 592 O O . SER A 1 84 ? 30.009 27.843 -81.403 1.00 62.12 84 SER A O 1
ATOM 594 N N . GLU A 1 85 ? 28.307 29.060 -82.203 1.00 72.56 85 GLU A N 1
ATOM 595 C CA . GLU A 1 85 ? 27.801 29.484 -80.891 1.00 72.56 85 GLU A CA 1
ATOM 596 C C . GLU A 1 85 ? 27.110 28.335 -80.130 1.00 72.56 85 GLU A C 1
ATOM 598 O O . GLU A 1 85 ? 27.287 28.198 -78.920 1.00 72.56 85 GLU A O 1
ATOM 603 N N . GLU A 1 86 ? 26.399 27.448 -80.839 1.00 71.94 86 GLU A N 1
ATOM 604 C CA . GLU A 1 86 ? 25.735 26.266 -80.260 1.00 71.94 86 GLU A CA 1
ATOM 605 C C . GLU A 1 86 ? 26.761 25.219 -79.785 1.00 71.94 86 GLU A C 1
ATOM 607 O O . GLU A 1 86 ? 26.611 24.648 -78.703 1.00 71.94 86 GLU A O 1
ATOM 612 N N . VAL A 1 87 ? 27.861 25.036 -80.528 1.00 75.44 87 VAL A N 1
ATOM 613 C CA . VAL A 1 87 ? 28.980 24.166 -80.121 1.00 75.44 87 VAL A CA 1
ATOM 614 C C . VAL A 1 87 ? 29.723 24.738 -78.908 1.00 75.44 87 VAL A C 1
ATOM 616 O O . VAL A 1 87 ? 30.029 23.993 -77.978 1.00 75.44 87 VAL A O 1
ATOM 619 N N . ALA A 1 88 ? 29.966 26.053 -78.855 1.00 78.81 88 ALA A N 1
ATOM 620 C CA . ALA A 1 88 ? 30.607 26.695 -77.700 1.00 78.81 88 ALA A CA 1
ATOM 621 C C . ALA A 1 88 ? 29.754 26.593 -76.417 1.00 78.81 88 ALA A C 1
ATOM 623 O O . ALA A 1 88 ? 30.281 26.351 -75.323 1.00 78.81 88 ALA A O 1
ATOM 624 N N . ALA A 1 89 ? 28.430 26.727 -76.549 1.00 78.38 89 ALA A N 1
ATOM 625 C CA . ALA A 1 89 ? 27.492 26.516 -75.450 1.00 78.38 89 ALA A CA 1
ATOM 626 C C . ALA A 1 89 ? 27.482 25.049 -74.983 1.00 78.38 89 ALA A C 1
ATOM 628 O O . ALA A 1 89 ? 27.538 24.790 -73.780 1.00 78.38 89 ALA A O 1
ATOM 629 N N . ALA A 1 90 ? 27.496 24.086 -75.912 1.00 76.75 90 ALA A N 1
ATOM 630 C CA . ALA A 1 90 ? 27.547 22.661 -75.584 1.00 76.75 90 ALA A CA 1
ATOM 631 C C . ALA A 1 90 ? 28.873 22.249 -74.915 1.00 76.75 90 ALA A C 1
ATOM 633 O O . ALA A 1 90 ? 28.865 21.484 -73.952 1.00 76.75 90 ALA A O 1
ATOM 634 N N . GLN A 1 91 ? 30.011 22.801 -75.349 1.00 78.75 91 GLN A N 1
ATOM 635 C CA . GLN A 1 91 ? 31.312 22.580 -74.701 1.00 78.75 91 GLN A CA 1
ATOM 636 C C . GLN A 1 91 ? 31.340 23.120 -73.266 1.00 78.75 91 GLN A C 1
ATOM 638 O O . GLN A 1 91 ? 31.892 22.479 -72.370 1.00 78.75 91 GLN A O 1
ATOM 643 N N . THR A 1 92 ? 30.711 24.275 -73.038 1.00 82.81 92 THR A N 1
ATOM 644 C CA . THR A 1 92 ? 30.571 24.856 -71.696 1.00 82.81 92 THR A CA 1
ATOM 645 C C . THR A 1 92 ? 29.686 23.975 -70.812 1.00 82.81 92 THR A C 1
ATOM 647 O O . THR A 1 92 ? 30.075 23.661 -69.690 1.00 82.81 92 THR A O 1
ATOM 650 N N . ALA A 1 93 ? 28.561 23.483 -71.339 1.00 77.06 93 ALA A N 1
ATOM 651 C CA . ALA A 1 93 ? 27.672 22.567 -70.623 1.00 77.06 93 ALA A CA 1
ATOM 652 C C . ALA A 1 93 ? 28.357 21.236 -70.255 1.00 77.06 93 ALA A C 1
ATOM 654 O O . ALA A 1 93 ? 28.160 20.726 -69.153 1.00 77.06 93 ALA A O 1
ATOM 655 N N . VAL A 1 94 ? 29.211 20.692 -71.132 1.00 76.94 94 VAL A N 1
ATOM 656 C CA . VAL A 1 94 ? 30.035 19.508 -70.822 1.00 76.94 94 VAL A CA 1
ATOM 657 C C . VAL A 1 94 ? 31.037 19.805 -69.709 1.00 76.94 94 VAL A C 1
ATOM 659 O O . VAL A 1 94 ? 31.176 19.007 -68.783 1.00 76.94 94 VAL A O 1
ATOM 662 N N . ALA A 1 95 ? 31.717 20.952 -69.759 1.00 78.44 95 ALA A N 1
ATOM 663 C CA . ALA A 1 95 ? 32.666 21.340 -68.718 1.00 78.44 95 ALA A CA 1
ATOM 664 C C . ALA A 1 95 ? 31.986 21.516 -67.346 1.00 78.44 95 ALA A C 1
ATOM 666 O O . ALA A 1 95 ? 32.530 21.071 -66.333 1.00 78.44 95 ALA A O 1
ATOM 667 N N . GLU A 1 96 ? 30.790 22.109 -67.312 1.00 81.50 96 GLU A N 1
ATOM 668 C CA . GLU A 1 96 ? 29.978 22.249 -66.097 1.00 81.50 96 GLU A CA 1
ATOM 669 C C . GLU A 1 96 ? 29.486 20.890 -65.580 1.00 81.50 96 GLU A C 1
ATOM 671 O O . GLU A 1 96 ? 29.646 20.595 -64.396 1.00 81.50 96 GLU A O 1
ATOM 676 N N . ALA A 1 97 ? 28.991 20.013 -66.459 1.00 77.25 97 ALA A N 1
ATOM 677 C CA . ALA A 1 97 ? 28.536 18.675 -66.081 1.00 77.25 97 ALA A CA 1
ATOM 678 C C . ALA A 1 97 ? 29.669 17.806 -65.509 1.00 77.25 97 ALA A C 1
ATOM 680 O O . ALA A 1 97 ? 29.466 17.097 -64.522 1.00 77.25 97 ALA A O 1
ATOM 681 N N . LEU A 1 98 ? 30.875 17.886 -66.082 1.00 78.75 98 LEU A N 1
ATOM 682 C CA . LEU A 1 98 ? 32.057 17.191 -65.562 1.00 78.75 98 LEU A CA 1
ATOM 683 C C . LEU A 1 98 ? 32.512 17.758 -64.209 1.00 78.75 98 LEU A C 1
ATOM 685 O O . LEU A 1 98 ? 32.939 16.998 -63.335 1.00 78.75 98 LEU A O 1
ATOM 689 N N . ALA A 1 99 ? 32.399 19.074 -64.005 1.00 81.69 99 ALA A N 1
ATOM 690 C CA . ALA A 1 99 ? 32.699 19.707 -62.722 1.00 81.69 99 ALA A CA 1
ATOM 691 C C . ALA A 1 99 ? 31.687 19.307 -61.633 1.00 81.69 99 ALA A C 1
ATOM 693 O O . ALA A 1 99 ? 32.089 18.964 -60.517 1.00 81.69 99 ALA A O 1
ATOM 694 N N . ASP A 1 100 ? 30.396 19.276 -61.966 1.00 80.12 100 ASP A N 1
ATOM 695 C CA . ASP A 1 100 ? 29.325 18.842 -61.067 1.00 80.12 100 ASP A CA 1
ATOM 696 C C . ASP A 1 100 ? 29.426 17.348 -60.734 1.00 80.12 100 ASP A C 1
ATOM 698 O O . ASP A 1 100 ? 29.248 16.957 -59.577 1.00 80.12 100 ASP A O 1
ATOM 702 N N . ALA A 1 101 ? 29.777 16.511 -61.715 1.00 78.25 101 ALA A N 1
ATOM 703 C CA . ALA A 1 101 ? 30.057 15.091 -61.514 1.00 78.25 101 ALA A CA 1
ATOM 704 C C . ALA A 1 101 ? 31.247 14.882 -60.561 1.00 78.25 101 ALA A C 1
ATOM 706 O O . ALA A 1 101 ? 31.174 14.067 -59.638 1.00 78.25 101 ALA A O 1
ATOM 707 N N . ALA A 1 102 ? 32.326 15.652 -60.730 1.00 79.25 102 ALA A N 1
ATOM 708 C CA . ALA A 1 102 ? 33.493 15.584 -59.854 1.00 79.25 102 ALA A CA 1
ATOM 709 C C . ALA A 1 102 ? 33.185 16.044 -58.417 1.00 79.25 102 ALA A C 1
ATOM 711 O O . ALA A 1 102 ? 33.674 15.438 -57.461 1.00 79.25 102 ALA A O 1
ATOM 712 N N . GLU A 1 103 ? 32.369 17.088 -58.239 1.00 82.44 103 GLU A N 1
ATOM 713 C CA . GLU A 1 103 ? 31.937 17.542 -56.909 1.00 82.44 103 GLU A CA 1
ATOM 714 C C . GLU A 1 103 ? 30.979 16.533 -56.256 1.00 82.44 103 GLU A C 1
ATOM 716 O O . GLU A 1 103 ? 31.112 16.250 -55.065 1.00 82.44 103 GLU A O 1
ATOM 721 N N . ALA A 1 104 ? 30.065 15.926 -57.019 1.00 77.44 104 ALA A N 1
ATOM 722 C CA . ALA A 1 104 ? 29.161 14.891 -56.517 1.00 77.44 104 ALA A CA 1
ATOM 723 C C . ALA A 1 104 ? 29.924 13.663 -55.991 1.00 77.44 104 ALA A C 1
ATOM 725 O O . ALA A 1 104 ? 29.630 13.192 -54.890 1.00 77.44 104 ALA A O 1
ATOM 726 N N . LYS A 1 105 ? 30.960 13.207 -56.714 1.00 81.50 105 LYS A N 1
ATOM 727 C CA . LYS A 1 105 ? 31.844 12.118 -56.257 1.00 81.50 105 LYS A CA 1
ATOM 728 C C . LYS A 1 105 ? 32.557 12.478 -54.948 1.00 81.50 105 LYS A C 1
ATOM 730 O O . LYS A 1 105 ? 32.587 11.670 -54.023 1.00 81.50 105 LYS A O 1
ATOM 735 N N . LYS A 1 106 ? 33.059 13.713 -54.816 1.00 81.69 106 LYS A N 1
ATOM 736 C CA . LYS A 1 106 ? 33.703 14.192 -53.576 1.00 81.69 106 LYS A CA 1
ATOM 737 C C . LYS A 1 106 ? 32.742 14.269 -52.393 1.00 81.69 106 LYS A C 1
ATOM 739 O O . LYS A 1 106 ? 33.129 13.932 -51.277 1.00 81.69 106 LYS A O 1
ATOM 744 N N . VAL A 1 107 ? 31.507 14.717 -52.617 1.00 80.56 107 VAL A N 1
ATOM 745 C CA . VAL A 1 107 ? 30.482 14.782 -51.565 1.00 80.56 107 VAL A CA 1
ATOM 746 C C . VAL A 1 107 ? 30.105 13.377 -51.099 1.00 80.56 107 VAL A C 1
ATOM 748 O O . VAL A 1 107 ? 30.093 13.137 -49.895 1.00 80.56 107 VAL A O 1
ATOM 751 N N . ALA A 1 108 ? 29.897 12.438 -52.024 1.00 78.50 108 ALA A N 1
ATOM 752 C CA . ALA A 1 108 ? 29.594 11.049 -51.683 1.00 78.50 108 ALA A CA 1
ATOM 753 C C . ALA A 1 108 ? 30.731 10.382 -50.890 1.00 78.50 108 ALA A C 1
ATOM 755 O O . ALA A 1 108 ? 30.478 9.731 -49.879 1.00 78.50 108 ALA A O 1
ATOM 756 N N . GLN A 1 109 ? 31.988 10.609 -51.289 1.00 80.62 109 GLN A N 1
ATOM 757 C CA . GLN A 1 109 ? 33.162 10.132 -50.549 1.00 80.62 109 GLN A CA 1
ATOM 758 C C . GLN A 1 109 ? 33.242 10.732 -49.136 1.00 80.62 109 GLN A C 1
ATOM 760 O O . GLN A 1 109 ? 33.532 10.016 -48.179 1.00 80.62 109 GLN A O 1
ATOM 765 N N . ALA A 1 110 ? 32.947 12.026 -48.981 1.00 80.50 110 ALA A N 1
ATOM 766 C CA . ALA A 1 110 ? 32.974 12.690 -47.679 1.00 80.50 110 ALA A CA 1
ATOM 767 C C . ALA A 1 110 ? 31.849 12.204 -46.743 1.00 80.50 110 ALA A C 1
ATOM 769 O O . ALA A 1 110 ? 32.083 12.001 -45.552 1.00 80.50 110 ALA A O 1
ATOM 770 N N . GLU A 1 111 ? 30.642 11.979 -47.268 1.00 79.31 111 GLU A N 1
ATOM 771 C CA . GLU A 1 111 ? 29.513 11.427 -46.506 1.00 79.31 111 GLU A CA 1
ATOM 772 C C . GLU A 1 111 ? 29.755 9.968 -46.094 1.00 79.31 111 GLU A C 1
ATOM 774 O O . GLU A 1 111 ? 29.475 9.594 -44.954 1.00 79.31 111 GLU A O 1
ATOM 779 N N . ALA A 1 112 ? 30.332 9.162 -46.989 1.00 82.62 112 ALA A N 1
ATOM 780 C CA . ALA A 1 112 ? 30.752 7.793 -46.705 1.00 82.62 112 ALA A CA 1
ATOM 781 C C . ALA A 1 112 ? 31.804 7.742 -45.585 1.00 82.62 112 ALA A C 1
ATOM 783 O O . ALA A 1 112 ? 31.654 6.995 -44.618 1.00 82.62 112 ALA A O 1
ATOM 784 N N . GLN A 1 113 ? 32.828 8.595 -45.665 1.00 79.00 113 GLN A N 1
ATOM 785 C CA . GLN A 1 113 ? 33.871 8.674 -44.645 1.00 79.00 113 GLN A CA 1
ATOM 786 C C . GLN A 1 113 ? 33.321 9.144 -43.288 1.00 79.00 113 GLN A C 1
ATOM 788 O O . GLN A 1 113 ? 33.712 8.610 -42.252 1.00 79.00 113 GLN A O 1
ATOM 793 N N . ALA A 1 114 ? 32.381 10.096 -43.276 1.00 79.31 114 ALA A N 1
ATOM 794 C CA . ALA A 1 114 ? 31.723 10.539 -42.048 1.00 79.31 114 ALA A CA 1
ATOM 795 C C . ALA A 1 114 ? 30.870 9.427 -41.404 1.00 79.31 114 ALA A C 1
ATOM 797 O O . ALA A 1 114 ? 30.847 9.300 -40.177 1.00 79.31 114 ALA A O 1
ATOM 798 N N . ALA A 1 115 ? 30.196 8.602 -42.212 1.00 77.25 115 ALA A N 1
ATOM 799 C CA . ALA A 1 115 ? 29.416 7.466 -41.722 1.00 77.25 115 ALA A CA 1
ATOM 800 C C . ALA A 1 115 ? 30.308 6.384 -41.091 1.00 77.25 115 ALA A C 1
ATOM 802 O O . ALA A 1 115 ? 30.010 5.926 -39.987 1.00 77.25 115 ALA A O 1
ATOM 803 N N . ILE A 1 116 ? 31.431 6.046 -41.738 1.00 79.38 116 ILE A N 1
ATOM 804 C CA . ILE A 1 116 ? 32.416 5.090 -41.206 1.00 79.38 116 ILE A CA 1
ATOM 805 C C . ILE A 1 116 ? 33.006 5.611 -39.891 1.00 79.38 116 ILE A C 1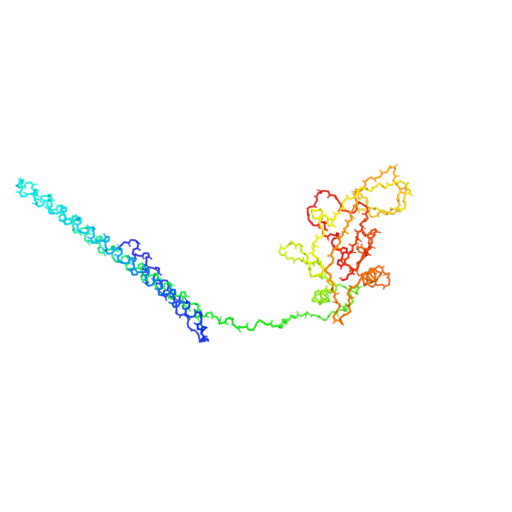
ATOM 807 O O . ILE A 1 116 ? 32.961 4.908 -38.887 1.00 79.38 116 ILE A O 1
ATOM 811 N N . GLN A 1 117 ? 33.440 6.875 -39.837 1.00 79.00 117 GLN A N 1
ATOM 812 C CA . GLN A 1 117 ? 33.978 7.471 -38.605 1.00 79.00 117 GLN A CA 1
ATOM 813 C C . GLN A 1 117 ? 32.959 7.504 -37.460 1.00 79.00 117 GLN A C 1
ATOM 815 O O . GLN A 1 117 ? 33.315 7.334 -36.295 1.00 79.00 117 GLN A O 1
ATOM 820 N N . THR A 1 118 ? 31.678 7.711 -37.776 1.00 76.62 118 THR A N 1
ATOM 821 C CA . THR A 1 118 ? 30.603 7.655 -36.778 1.00 76.62 118 THR A CA 1
ATOM 822 C C . THR A 1 118 ? 30.431 6.232 -36.245 1.00 76.62 118 THR A C 1
ATOM 824 O O . THR A 1 118 ? 30.315 6.043 -35.034 1.00 76.62 118 THR A O 1
ATOM 827 N N . ALA A 1 119 ? 30.463 5.224 -37.121 1.00 79.38 119 ALA A N 1
ATOM 828 C CA . ALA A 1 119 ? 30.388 3.821 -36.724 1.00 79.38 119 ALA A CA 1
ATOM 829 C C . ALA A 1 119 ? 31.603 3.397 -35.878 1.00 79.38 119 ALA A C 1
ATOM 831 O O . ALA A 1 119 ? 31.425 2.776 -34.831 1.00 79.38 119 ALA A O 1
ATOM 832 N N . GLU A 1 120 ? 32.814 3.804 -36.266 1.00 80.94 120 GLU A N 1
ATOM 833 C CA . GLU A 1 120 ? 34.050 3.578 -35.506 1.00 80.94 120 GLU A CA 1
ATOM 834 C C . GLU A 1 120 ? 34.009 4.253 -34.125 1.00 80.94 120 GLU A C 1
ATOM 836 O O . GLU A 1 120 ? 34.401 3.647 -33.129 1.00 80.94 120 GLU A O 1
ATOM 841 N N . ALA A 1 121 ? 33.483 5.480 -34.022 1.00 77.69 121 ALA A N 1
ATOM 842 C CA . ALA A 1 121 ? 33.337 6.182 -32.745 1.00 77.69 121 ALA A CA 1
ATOM 843 C C . ALA A 1 121 ? 32.315 5.505 -31.812 1.00 77.69 121 ALA A C 1
ATOM 845 O O . ALA A 1 121 ? 32.548 5.386 -30.603 1.00 77.69 121 ALA A O 1
ATOM 846 N N . ILE A 1 122 ? 31.198 5.019 -32.364 1.00 76.12 122 ILE A N 1
ATOM 847 C CA . ILE A 1 122 ? 30.206 4.229 -31.620 1.00 76.12 122 ILE A CA 1
ATOM 848 C C . ILE A 1 122 ? 30.831 2.909 -31.149 1.00 76.12 122 ILE A C 1
ATOM 850 O O . ILE A 1 122 ? 30.667 2.539 -29.986 1.00 76.12 122 ILE A O 1
ATOM 854 N N . ALA A 1 123 ? 31.595 2.232 -32.011 1.00 77.69 123 ALA A N 1
ATOM 855 C CA . ALA A 1 123 ? 32.295 0.993 -31.680 1.00 77.69 123 ALA A CA 1
ATOM 856 C C . ALA A 1 123 ? 33.353 1.196 -30.584 1.00 77.69 123 ALA A C 1
ATOM 858 O O . ALA A 1 123 ? 33.383 0.446 -29.610 1.00 77.69 123 ALA A O 1
ATOM 859 N N . ALA A 1 124 ? 34.156 2.260 -30.674 1.00 75.44 124 ALA A N 1
ATOM 860 C CA . ALA A 1 124 ? 35.130 2.623 -29.647 1.00 75.44 124 ALA A CA 1
ATOM 861 C C . ALA A 1 124 ? 34.461 2.950 -28.301 1.00 75.44 124 ALA A C 1
ATOM 863 O O . ALA A 1 124 ? 34.997 2.627 -27.241 1.00 75.44 124 ALA A O 1
ATOM 864 N N . THR A 1 125 ? 33.266 3.548 -28.325 1.00 70.81 125 THR A N 1
ATOM 865 C CA . THR A 1 125 ? 32.480 3.815 -27.111 1.00 70.81 125 THR A CA 1
ATOM 866 C C . THR A 1 125 ? 31.914 2.525 -26.512 1.00 70.81 125 THR A C 1
ATOM 868 O O . THR A 1 125 ? 31.980 2.344 -25.298 1.00 70.81 125 THR A O 1
ATOM 871 N N . ALA A 1 126 ? 31.435 1.595 -27.346 1.00 65.69 126 ALA A N 1
ATOM 872 C CA . ALA A 1 126 ? 30.979 0.274 -26.910 1.00 65.69 126 ALA A CA 1
ATOM 873 C C . ALA A 1 126 ? 32.123 -0.573 -26.323 1.00 65.69 126 ALA A C 1
ATOM 875 O O . ALA A 1 126 ? 31.922 -1.257 -25.326 1.00 65.69 126 ALA A O 1
ATOM 876 N N . ALA A 1 127 ? 33.338 -0.463 -26.868 1.00 62.00 127 ALA A N 1
ATOM 877 C CA . ALA A 1 127 ? 34.533 -1.110 -26.322 1.00 62.00 127 ALA A CA 1
ATOM 878 C C . ALA A 1 127 ? 34.994 -0.501 -24.980 1.00 62.00 127 ALA A C 1
ATOM 880 O O . ALA A 1 127 ? 35.619 -1.181 -24.171 1.00 62.00 127 ALA A O 1
ATOM 881 N N . LYS A 1 128 ? 34.681 0.778 -24.713 1.00 61.06 128 LYS A N 1
ATOM 882 C CA . LYS A 1 128 ? 34.925 1.433 -23.410 1.00 61.06 128 LYS A CA 1
ATOM 883 C C . LYS A 1 128 ? 33.828 1.150 -22.378 1.00 61.06 128 LYS A C 1
ATOM 885 O O . LYS A 1 128 ? 34.023 1.514 -21.216 1.00 61.06 128 LYS A O 1
ATOM 890 N N . ALA A 1 129 ? 32.699 0.555 -22.770 1.00 53.19 129 ALA A N 1
ATOM 891 C CA . ALA A 1 129 ? 31.649 0.187 -21.831 1.00 53.19 129 ALA A CA 1
ATOM 892 C C . ALA A 1 129 ? 32.163 -0.943 -20.918 1.00 53.19 129 ALA A C 1
ATOM 894 O O . ALA A 1 129 ? 32.742 -1.910 -21.419 1.00 53.19 129 ALA A O 1
ATOM 895 N N . PRO A 1 130 ? 32.007 -0.836 -19.586 1.00 52.75 130 PRO A N 1
ATOM 896 C CA . PRO A 1 130 ? 32.415 -1.911 -18.693 1.00 52.75 130 PRO A CA 1
ATOM 897 C C . PRO A 1 130 ? 31.637 -3.184 -19.044 1.00 52.75 130 PRO A C 1
ATOM 899 O O . PRO A 1 130 ? 30.424 -3.132 -19.251 1.00 52.75 130 PRO A O 1
ATOM 902 N N . ALA A 1 131 ? 32.339 -4.318 -19.119 1.00 56.09 131 ALA A N 1
ATOM 903 C CA . ALA A 1 131 ? 31.717 -5.628 -19.257 1.00 56.09 131 ALA A CA 1
ATOM 904 C C . ALA A 1 131 ? 30.696 -5.811 -18.123 1.00 56.09 131 ALA A C 1
ATOM 906 O O . ALA A 1 131 ? 31.053 -5.788 -16.943 1.00 56.09 131 ALA A O 1
ATOM 907 N N . SER A 1 132 ? 29.419 -5.946 -18.480 1.00 58.72 132 SER A N 1
ATOM 908 C CA . SER A 1 132 ? 28.321 -6.193 -17.545 1.00 58.72 132 SER A CA 1
ATOM 909 C C . SER A 1 132 ? 28.294 -7.671 -17.141 1.00 58.72 132 SER A C 1
ATOM 911 O O . SER A 1 132 ? 27.327 -8.372 -17.402 1.00 58.72 132 SER A O 1
ATOM 913 N N . ASP A 1 133 ? 29.365 -8.102 -16.484 1.00 52.62 133 ASP A N 1
ATOM 914 C CA . ASP A 1 133 ? 29.384 -9.221 -15.531 1.00 52.62 133 ASP A CA 1
ATOM 915 C C . ASP A 1 133 ? 29.803 -8.693 -14.144 1.00 52.62 133 ASP A C 1
ATOM 917 O O . ASP A 1 133 ? 30.351 -9.403 -13.298 1.00 52.62 133 ASP A O 1
ATOM 921 N N . ALA A 1 134 ? 29.557 -7.402 -13.887 1.00 56.31 134 ALA A N 1
ATOM 922 C CA . ALA A 1 134 ? 29.582 -6.879 -12.535 1.00 56.31 134 ALA A CA 1
ATOM 923 C C . ALA A 1 134 ? 28.475 -7.599 -11.763 1.00 56.31 134 ALA A C 1
ATOM 925 O O . ALA A 1 134 ? 27.295 -7.347 -11.995 1.00 56.31 134 ALA A O 1
ATOM 926 N N . MET A 1 135 ? 28.886 -8.524 -10.891 1.00 57.03 135 MET A N 1
ATOM 927 C CA . MET A 1 135 ? 28.119 -9.040 -9.762 1.00 57.03 135 MET A CA 1
ATOM 928 C C . MET A 1 135 ? 27.091 -7.987 -9.351 1.00 57.03 135 MET A C 1
ATOM 930 O O . MET A 1 135 ? 27.488 -6.928 -8.862 1.00 57.03 135 MET A O 1
ATOM 934 N N . ILE A 1 136 ? 25.798 -8.225 -9.612 1.00 63.84 136 ILE A N 1
ATOM 935 C CA . ILE A 1 136 ? 24.758 -7.371 -9.036 1.00 63.84 136 ILE A CA 1
ATOM 936 C C . ILE A 1 136 ? 25.060 -7.399 -7.539 1.00 63.84 136 ILE A C 1
ATOM 938 O O . ILE A 1 136 ? 25.115 -8.504 -6.988 1.00 63.84 136 ILE A O 1
ATOM 942 N N . PRO A 1 137 ? 25.377 -6.258 -6.902 1.00 70.62 137 PRO A N 1
ATOM 943 C CA . PRO A 1 137 ? 25.714 -6.264 -5.493 1.00 70.62 137 PRO A CA 1
ATOM 944 C C . PRO A 1 137 ? 24.547 -6.917 -4.751 1.00 70.62 137 PRO A C 1
ATOM 946 O O . PRO A 1 137 ? 23.433 -6.403 -4.761 1.00 70.62 137 PRO A O 1
ATOM 949 N N . THR A 1 138 ? 24.793 -8.091 -4.165 1.00 80.69 138 THR A N 1
ATOM 950 C CA . THR A 1 138 ? 23.801 -8.816 -3.354 1.00 80.69 138 THR A CA 1
ATOM 951 C C . THR A 1 138 ? 23.597 -8.144 -2.002 1.00 80.69 138 THR A C 1
ATOM 953 O O . THR A 1 138 ? 22.703 -8.514 -1.252 1.00 80.69 138 THR A O 1
ATOM 956 N N . GLU A 1 139 ? 24.456 -7.178 -1.681 1.00 83.88 139 GLU A N 1
ATOM 957 C CA . GLU A 1 139 ? 24.444 -6.409 -0.454 1.00 83.88 139 GLU A CA 1
ATOM 958 C C . GLU A 1 139 ? 24.343 -4.922 -0.796 1.00 83.88 139 GLU A C 1
ATOM 960 O O . GLU A 1 139 ? 25.160 -4.374 -1.542 1.00 83.88 139 GLU A O 1
ATOM 965 N N . LEU A 1 140 ? 23.326 -4.273 -0.233 1.00 88.00 140 LEU A N 1
ATOM 966 C CA . LEU A 1 140 ? 23.125 -2.835 -0.300 1.00 88.00 140 LEU A CA 1
ATOM 967 C C . LEU A 1 140 ? 23.317 -2.257 1.103 1.00 88.00 140 LEU A C 1
ATOM 969 O O . LEU A 1 140 ? 22.523 -2.519 2.003 1.00 88.00 140 LEU A O 1
ATOM 973 N N . VAL A 1 141 ? 24.362 -1.449 1.285 1.00 89.69 141 VAL A N 1
ATOM 974 C CA . VAL A 1 141 ? 24.627 -0.773 2.561 1.00 89.69 141 VAL A CA 1
ATOM 975 C C . VAL A 1 141 ? 23.930 0.586 2.567 1.00 89.69 141 VAL A C 1
ATOM 977 O O . VAL A 1 141 ? 24.318 1.493 1.830 1.00 89.69 141 VAL A O 1
ATOM 980 N N . ILE A 1 142 ? 22.915 0.736 3.421 1.00 88.25 142 ILE A N 1
ATOM 981 C CA . ILE A 1 142 ? 22.182 1.993 3.624 1.00 88.25 142 ILE A CA 1
ATOM 982 C C . ILE A 1 142 ? 22.498 2.529 5.021 1.00 88.25 142 ILE A C 1
ATOM 984 O O . ILE A 1 142 ? 22.162 1.907 6.027 1.00 88.25 142 ILE A O 1
ATOM 988 N N . CYS A 1 143 ? 23.129 3.700 5.098 1.00 91.06 143 CYS A N 1
ATOM 989 C CA . CYS A 1 143 ? 23.433 4.339 6.376 1.00 91.06 143 CYS A CA 1
ATOM 990 C C . CYS A 1 143 ? 22.172 4.963 6.997 1.00 91.06 143 CYS A C 1
ATOM 992 O O . CYS A 1 143 ? 21.516 5.787 6.361 1.00 91.06 143 CYS A O 1
ATOM 994 N N . GLN A 1 144 ? 21.880 4.634 8.259 1.00 90.94 144 GLN A N 1
ATOM 995 C CA . GLN A 1 144 ? 20.886 5.336 9.081 1.00 90.94 144 GLN A CA 1
ATOM 996 C C . GLN A 1 144 ? 21.580 6.381 9.967 1.00 90.94 144 GLN A C 1
ATOM 998 O O . GLN A 1 144 ? 22.724 6.197 10.381 1.00 90.94 144 GLN A O 1
ATOM 1003 N N . ALA A 1 145 ? 20.896 7.489 10.258 1.00 90.62 145 ALA A N 1
ATOM 1004 C CA . ALA A 1 145 ? 21.458 8.576 11.066 1.00 90.62 145 ALA A CA 1
ATOM 1005 C C . ALA A 1 145 ? 21.554 8.239 12.567 1.00 90.62 145 ALA A C 1
ATOM 1007 O O . ALA A 1 145 ? 22.369 8.826 13.276 1.00 90.62 145 ALA A O 1
ATOM 1008 N N . GLN A 1 146 ? 20.713 7.321 13.046 1.00 93.38 146 GLN A N 1
ATOM 1009 C CA . GLN A 1 146 ? 20.607 6.905 14.444 1.00 93.38 146 GLN A CA 1
ATOM 1010 C C . GLN A 1 146 ? 20.012 5.493 14.535 1.00 93.38 146 GLN A C 1
ATOM 1012 O O . GLN A 1 146 ? 19.434 5.004 13.562 1.00 93.38 146 GLN A O 1
ATOM 1017 N N . GLU A 1 147 ? 20.153 4.853 15.696 1.00 93.44 147 GLU A N 1
ATOM 1018 C CA . GLU A 1 147 ? 19.454 3.602 16.002 1.00 93.44 147 GLU A CA 1
ATOM 1019 C C . GLU A 1 147 ? 17.938 3.836 16.152 1.00 93.44 147 GLU A C 1
ATOM 1021 O O . GLU A 1 147 ? 17.531 4.934 16.550 1.00 93.44 147 GLU A O 1
ATOM 1026 N N . PRO A 1 148 ? 17.093 2.847 15.806 1.00 93.94 148 PRO A N 1
ATOM 1027 C CA . PRO A 1 148 ? 15.664 2.923 16.082 1.00 93.94 148 PRO A CA 1
ATOM 1028 C C . PRO A 1 148 ? 15.406 2.901 17.596 1.00 93.94 148 PRO A C 1
ATOM 1030 O O . PRO A 1 148 ? 16.120 2.239 18.347 1.00 93.94 148 PRO A O 1
ATOM 1033 N N . ASP A 1 149 ? 14.357 3.585 18.043 1.00 92.62 149 ASP A N 1
ATOM 1034 C CA . ASP A 1 149 ? 13.845 3.490 19.418 1.00 92.62 149 ASP A CA 1
ATOM 1035 C C . ASP A 1 149 ? 13.259 2.111 19.727 1.00 92.62 149 ASP A C 1
ATOM 1037 O O . ASP A 1 149 ? 13.415 1.591 20.832 1.00 92.62 149 ASP A O 1
ATOM 1041 N N . THR A 1 150 ? 12.563 1.528 18.756 1.00 91.56 150 THR A N 1
ATOM 1042 C CA . THR A 1 150 ? 11.929 0.219 18.861 1.00 91.56 150 THR A CA 1
ATOM 1043 C C . THR A 1 150 ? 11.702 -0.378 17.477 1.00 91.56 150 THR A C 1
ATOM 1045 O O . THR A 1 150 ? 11.598 0.335 16.481 1.00 91.56 150 THR A O 1
ATOM 1048 N N . LEU A 1 151 ? 11.622 -1.706 17.416 1.00 90.75 151 LEU A N 1
ATOM 1049 C CA . LEU A 1 151 ? 11.161 -2.432 16.230 1.00 90.75 151 LEU A CA 1
ATOM 1050 C C . LEU A 1 151 ? 9.737 -2.968 16.394 1.00 90.75 151 LEU A C 1
ATOM 1052 O O . LEU A 1 151 ? 9.176 -3.480 15.431 1.00 90.75 151 LEU A O 1
ATOM 1056 N N . TYR A 1 152 ? 9.127 -2.808 17.572 1.00 90.50 152 TYR A N 1
ATOM 1057 C CA . TYR A 1 152 ? 7.712 -3.112 17.752 1.00 90.50 152 TYR A CA 1
ATOM 1058 C C . TYR A 1 152 ? 6.875 -2.188 16.859 1.00 90.50 152 TYR A C 1
ATOM 1060 O O . TYR A 1 152 ? 6.978 -0.966 16.973 1.00 90.50 152 TYR A O 1
ATOM 1068 N N . ILE A 1 153 ? 6.060 -2.765 15.972 1.00 85.19 153 ILE A N 1
ATOM 1069 C CA . ILE A 1 153 ? 5.300 -2.033 14.941 1.00 85.19 153 ILE A CA 1
ATOM 1070 C C . ILE A 1 153 ? 4.333 -0.992 15.520 1.00 85.19 153 ILE A C 1
ATOM 1072 O O . ILE A 1 153 ? 4.110 0.050 14.912 1.00 85.19 153 ILE A O 1
ATOM 1076 N N . TYR A 1 154 ? 3.851 -1.208 16.747 1.00 87.38 154 TYR A N 1
ATOM 1077 C CA . TYR A 1 154 ? 2.996 -0.262 17.475 1.00 87.38 154 TYR A CA 1
ATOM 1078 C C . TYR A 1 154 ? 3.742 0.508 18.571 1.00 87.38 154 TYR A C 1
ATOM 1080 O O . TYR A 1 154 ? 3.126 1.088 19.460 1.00 87.38 154 TYR A O 1
ATOM 1088 N N . GLY A 1 155 ? 5.076 0.476 18.547 1.00 86.38 155 GLY A N 1
ATOM 1089 C CA . GLY A 1 155 ? 5.937 0.997 19.605 1.00 86.38 155 GLY A CA 1
ATOM 1090 C C . GLY A 1 155 ? 6.338 2.466 19.471 1.00 86.38 155 GLY A C 1
ATOM 1091 O O . GLY A 1 155 ? 6.692 3.088 20.471 1.00 86.38 155 GLY A O 1
ATOM 1092 N N . GLY A 1 156 ? 6.337 3.006 18.252 1.00 84.00 156 GLY A N 1
ATOM 1093 C CA . GLY A 1 156 ? 6.873 4.332 17.954 1.00 84.00 156 GLY A CA 1
ATOM 1094 C C . GLY A 1 156 ? 6.713 4.712 16.482 1.00 84.00 156 GLY A C 1
ATOM 1095 O O . GLY A 1 156 ? 6.229 3.928 15.673 1.00 84.00 156 GLY A O 1
ATOM 1096 N N . ASN A 1 157 ? 7.100 5.939 16.130 1.00 84.81 157 ASN A N 1
ATOM 1097 C CA . ASN A 1 157 ? 7.027 6.476 14.762 1.00 84.81 157 ASN A CA 1
ATOM 1098 C C . ASN A 1 157 ? 8.355 7.093 14.292 1.00 84.81 157 ASN A C 1
ATOM 1100 O O . ASN A 1 157 ? 8.378 7.959 13.412 1.00 84.81 157 ASN A O 1
ATOM 1104 N N . MET A 1 158 ? 9.469 6.687 14.907 1.00 89.81 158 MET A N 1
ATOM 1105 C CA . MET A 1 158 ? 10.789 7.166 14.528 1.00 89.81 158 MET A CA 1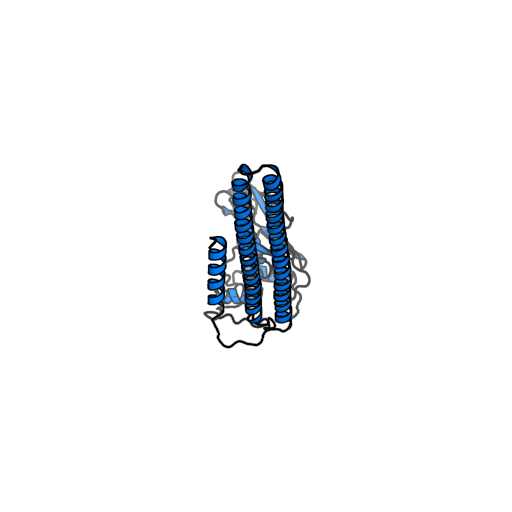
ATOM 1106 C C . MET A 1 158 ? 11.133 6.710 13.108 1.00 89.81 158 MET A C 1
ATOM 1108 O O . MET A 1 158 ? 11.092 5.520 12.806 1.00 89.81 158 MET A O 1
ATOM 1112 N N . LEU A 1 159 ? 11.570 7.646 12.257 1.00 89.06 159 LEU A N 1
ATOM 1113 C CA . LEU A 1 159 ? 11.906 7.357 10.855 1.00 89.06 159 LEU A CA 1
ATOM 1114 C C . LEU A 1 159 ? 12.915 6.208 10.699 1.00 89.06 159 LEU A C 1
ATOM 1116 O O . LEU A 1 159 ? 12.757 5.381 9.807 1.00 89.06 159 LEU A O 1
ATOM 1120 N N . ALA A 1 160 ? 13.924 6.128 11.575 1.00 92.00 160 ALA A N 1
ATOM 1121 C CA . ALA A 1 160 ? 14.904 5.040 11.555 1.00 92.00 160 ALA A CA 1
ATOM 1122 C C . ALA A 1 160 ? 14.251 3.660 11.778 1.00 92.00 160 ALA A C 1
ATOM 1124 O O . ALA A 1 160 ? 14.570 2.718 11.056 1.00 92.00 160 ALA A O 1
ATOM 1125 N N . GLY A 1 161 ? 13.306 3.550 12.720 1.00 90.38 161 GLY A N 1
ATOM 1126 C CA . GLY A 1 161 ? 12.527 2.328 12.955 1.00 90.38 161 GLY A CA 1
ATOM 1127 C C . GLY A 1 161 ? 11.610 2.000 11.783 1.00 90.38 161 GLY A C 1
ATOM 1128 O O . GLY A 1 161 ? 11.628 0.874 11.291 1.00 90.38 161 GLY A O 1
ATOM 1129 N N . SER A 1 162 ? 10.905 3.004 11.253 1.00 85.81 162 SER A N 1
ATOM 1130 C CA . SER A 1 162 ? 10.007 2.832 10.105 1.00 85.81 162 SER A CA 1
ATOM 1131 C C . SER A 1 162 ? 10.734 2.344 8.848 1.00 85.81 162 SER A C 1
ATOM 1133 O O . SER A 1 162 ? 10.204 1.501 8.130 1.00 85.81 162 SER A O 1
ATOM 1135 N N . HIS A 1 163 ? 11.959 2.817 8.580 1.00 88.38 163 HIS A N 1
ATOM 1136 C CA . HIS A 1 163 ? 12.767 2.314 7.462 1.00 88.38 163 HIS A CA 1
ATOM 1137 C C . HIS A 1 163 ? 13.106 0.826 7.613 1.00 88.38 163 HIS A C 1
ATOM 1139 O O . HIS A 1 163 ? 13.049 0.084 6.635 1.00 88.38 163 HIS A O 1
ATOM 1145 N N . ILE A 1 164 ? 13.457 0.391 8.827 1.00 89.88 164 ILE A N 1
ATOM 1146 C CA . ILE A 1 164 ? 13.815 -1.006 9.102 1.00 89.88 164 ILE A CA 1
ATOM 1147 C C . ILE A 1 164 ? 12.570 -1.894 9.028 1.00 89.88 164 ILE A C 1
ATOM 1149 O O . ILE A 1 164 ? 12.600 -2.915 8.351 1.00 89.88 164 ILE A O 1
ATOM 1153 N N . GLN A 1 165 ? 11.461 -1.487 9.646 1.00 86.88 165 GLN A N 1
ATOM 1154 C CA . GLN A 1 165 ? 10.190 -2.216 9.582 1.00 86.88 165 GLN A CA 1
ATOM 1155 C C . GLN A 1 165 ? 9.674 -2.341 8.142 1.00 86.88 165 GLN A C 1
ATOM 1157 O O . GLN A 1 165 ? 9.224 -3.410 7.741 1.00 86.88 165 GLN A O 1
ATOM 1162 N N . ALA A 1 166 ? 9.807 -1.287 7.329 1.00 82.38 166 ALA A N 1
ATOM 1163 C CA . ALA A 1 166 ? 9.483 -1.342 5.906 1.00 82.38 166 ALA A CA 1
ATOM 1164 C C . ALA A 1 166 ? 10.378 -2.330 5.138 1.00 82.38 166 ALA A C 1
ATOM 1166 O O . ALA A 1 166 ? 9.876 -3.051 4.280 1.00 82.38 166 ALA A O 1
ATOM 1167 N N . ALA A 1 167 ? 11.677 -2.390 5.451 1.00 85.12 167 ALA A N 1
ATOM 1168 C CA . ALA A 1 167 ? 12.605 -3.347 4.843 1.00 85.12 167 ALA A CA 1
ATOM 1169 C C . ALA A 1 167 ? 12.321 -4.801 5.258 1.00 85.12 167 ALA A C 1
ATOM 1171 O O . ALA A 1 167 ? 12.523 -5.708 4.457 1.00 85.12 167 ALA A O 1
ATOM 1172 N N . LEU A 1 168 ? 11.819 -5.011 6.479 1.00 83.75 168 LEU A N 1
ATOM 1173 C CA . LEU A 1 168 ? 11.323 -6.301 6.973 1.00 83.75 168 LEU A CA 1
ATOM 1174 C C . LEU A 1 168 ? 9.913 -6.638 6.459 1.00 83.75 168 LEU A C 1
ATOM 1176 O O . LEU A 1 168 ? 9.372 -7.679 6.809 1.00 83.75 168 LEU A O 1
ATOM 1180 N N . GLY A 1 169 ? 9.301 -5.758 5.659 1.00 76.00 169 GLY A N 1
ATOM 1181 C CA . GLY A 1 169 ? 7.983 -5.994 5.083 1.00 76.00 169 GLY A CA 1
ATOM 1182 C C . GLY A 1 169 ? 6.796 -5.745 6.025 1.00 76.00 169 GLY A C 1
ATOM 1183 O O . GLY A 1 169 ? 5.657 -5.943 5.627 1.00 76.00 169 GLY A O 1
ATOM 1184 N N . MET A 1 170 ? 7.027 -5.221 7.230 1.00 74.12 170 MET A N 1
ATOM 1185 C CA . MET A 1 170 ? 5.998 -5.028 8.271 1.00 74.12 170 MET A CA 1
ATOM 1186 C C . MET A 1 170 ? 5.175 -3.732 8.127 1.00 74.12 170 MET A C 1
ATOM 1188 O O . MET A 1 170 ? 4.317 -3.435 8.938 1.00 74.12 170 MET A O 1
ATOM 1192 N N . VAL A 1 171 ? 5.512 -2.856 7.174 1.00 65.81 171 VAL A N 1
ATOM 1193 C CA . VAL A 1 171 ? 4.791 -1.572 6.972 1.00 65.81 171 VAL A CA 1
ATOM 1194 C C . VAL A 1 171 ? 4.382 -1.372 5.513 1.00 65.81 171 VAL A C 1
ATOM 1196 O O . VAL A 1 171 ? 3.457 -0.629 5.224 1.00 65.81 171 VAL A O 1
ATOM 1199 N N . ASN A 1 172 ? 5.031 -2.063 4.575 1.00 69.31 172 ASN A N 1
ATOM 1200 C CA . ASN A 1 172 ? 4.713 -2.004 3.143 1.00 69.31 172 ASN A CA 1
ATOM 1201 C C . ASN A 1 172 ? 4.492 -3.408 2.555 1.00 69.31 172 ASN A C 1
ATOM 1203 O O . ASN A 1 172 ? 4.689 -3.619 1.359 1.00 69.31 172 ASN A O 1
ATOM 1207 N N . GLY A 1 173 ? 4.146 -4.388 3.397 1.00 70.44 173 GLY A N 1
ATOM 1208 C CA . GLY A 1 173 ? 4.015 -5.783 2.978 1.00 70.44 173 GLY A CA 1
ATOM 1209 C C . GLY A 1 173 ? 2.841 -6.027 2.035 1.00 70.44 173 GLY A C 1
ATOM 1210 O O . GLY A 1 173 ? 2.938 -6.831 1.110 1.00 70.44 173 GLY A O 1
ATOM 1211 N N . PHE A 1 174 ? 1.753 -5.276 2.212 1.00 74.75 174 PHE A N 1
ATOM 1212 C CA . PHE A 1 174 ? 0.494 -5.479 1.489 1.00 74.75 174 PHE A CA 1
ATOM 1213 C C . PHE A 1 174 ? 0.275 -4.484 0.348 1.00 74.75 174 PHE A C 1
ATOM 1215 O O . PHE A 1 174 ? -0.269 -4.845 -0.693 1.00 74.75 174 PHE A O 1
ATOM 1222 N N . PHE A 1 175 ? 0.771 -3.256 0.474 1.00 75.19 175 PHE A N 1
ATOM 1223 C CA . PHE A 1 175 ? 0.759 -2.272 -0.605 1.00 75.19 175 PHE A CA 1
ATOM 1224 C C . PHE A 1 175 ? 2.036 -1.444 -0.615 1.00 75.19 175 PHE A C 1
ATOM 1226 O O . PHE A 1 175 ? 2.715 -1.286 0.398 1.00 75.19 175 PHE A O 1
ATOM 1233 N N . THR A 1 176 ? 2.350 -0.882 -1.774 1.00 73.81 176 THR A N 1
ATOM 1234 C CA . THR A 1 176 ? 3.491 0.012 -1.949 1.00 73.81 176 THR A CA 1
ATOM 1235 C C . THR A 1 176 ? 3.127 1.156 -2.886 1.00 73.81 176 THR A C 1
ATOM 1237 O O . THR A 1 176 ? 2.179 1.059 -3.665 1.00 73.81 176 THR A O 1
ATOM 1240 N N . GLY A 1 177 ? 3.868 2.255 -2.782 1.00 72.06 177 GLY A N 1
ATOM 1241 C CA . GLY A 1 177 ? 3.762 3.385 -3.692 1.00 72.06 177 GLY A CA 1
ATOM 1242 C C . GLY A 1 177 ? 4.896 3.342 -4.709 1.00 72.06 177 GLY A C 1
ATOM 1243 O O . GLY A 1 177 ? 6.057 3.490 -4.326 1.00 72.06 177 GLY A O 1
ATOM 1244 N N . ALA A 1 178 ? 4.577 3.175 -5.989 1.00 68.62 178 ALA A N 1
ATOM 1245 C CA . ALA A 1 178 ? 5.529 3.344 -7.087 1.00 68.62 178 ALA A CA 1
ATOM 1246 C C . ALA A 1 178 ? 4.912 4.258 -8.146 1.00 68.62 178 ALA A C 1
ATOM 1248 O O . ALA A 1 178 ? 3.701 4.275 -8.320 1.00 68.62 178 ALA A O 1
ATOM 1249 N N . ASP A 1 179 ? 5.734 5.069 -8.812 1.00 71.06 179 ASP A N 1
ATOM 1250 C CA . ASP A 1 179 ? 5.276 6.008 -9.848 1.00 71.06 179 ASP A CA 1
ATOM 1251 C C . ASP A 1 179 ? 4.132 6.945 -9.407 1.00 71.06 179 ASP A C 1
ATOM 1253 O O . ASP A 1 179 ? 3.322 7.386 -10.218 1.00 71.06 179 ASP A O 1
ATOM 1257 N N . PHE A 1 180 ? 4.112 7.305 -8.117 1.00 68.81 180 PHE A N 1
ATOM 1258 C CA . PHE A 1 180 ? 3.068 8.120 -7.477 1.00 68.81 180 PHE A CA 1
ATOM 1259 C C . PHE A 1 180 ? 1.675 7.475 -7.444 1.00 68.81 180 PHE A C 1
ATOM 1261 O O . PHE A 1 180 ? 0.701 8.170 -7.153 1.00 68.81 180 PHE A O 1
ATOM 1268 N N . ASP A 1 181 ? 1.591 6.165 -7.674 1.00 67.19 181 ASP A N 1
ATOM 1269 C CA . ASP A 1 181 ? 0.367 5.383 -7.547 1.00 67.19 181 ASP A CA 1
ATOM 1270 C C . ASP A 1 181 ? 0.539 4.234 -6.545 1.00 67.19 181 ASP A C 1
ATOM 1272 O O . ASP A 1 181 ? 1.657 3.838 -6.194 1.00 67.19 181 ASP A O 1
ATOM 1276 N N . TYR A 1 182 ? -0.583 3.716 -6.052 1.00 72.94 182 TYR A N 1
ATOM 1277 C CA . TYR A 1 182 ? -0.598 2.541 -5.192 1.00 72.94 182 TYR A CA 1
ATOM 1278 C C . TYR A 1 182 ? -0.631 1.280 -6.040 1.00 72.94 182 TYR A C 1
ATOM 1280 O O . TYR A 1 182 ? -1.390 1.164 -6.999 1.00 72.94 182 TYR A O 1
ATOM 1288 N N . GLN A 1 183 ? 0.141 0.289 -5.617 1.00 78.00 183 GLN A N 1
ATOM 1289 C CA . GLN A 1 183 ? 0.080 -1.060 -6.158 1.00 78.00 183 GLN A CA 1
ATOM 1290 C C . GLN A 1 183 ? 0.064 -2.082 -5.024 1.00 78.00 183 GLN A C 1
ATOM 1292 O O . GLN A 1 183 ? 0.518 -1.807 -3.906 1.00 78.00 183 GLN A O 1
ATOM 1297 N N . ALA A 1 184 ? -0.458 -3.269 -5.321 1.00 82.75 184 ALA A N 1
ATOM 1298 C CA . ALA A 1 184 ? -0.343 -4.405 -4.423 1.00 82.75 184 ALA A CA 1
ATOM 1299 C C . ALA A 1 184 ? 1.146 -4.716 -4.220 1.00 82.75 184 ALA A C 1
ATOM 1301 O O . ALA A 1 184 ? 1.924 -4.728 -5.177 1.00 82.75 184 ALA A O 1
ATOM 1302 N N . ALA A 1 185 ? 1.543 -4.911 -2.966 1.00 83.31 185 ALA A N 1
ATOM 1303 C CA . ALA A 1 185 ? 2.854 -5.454 -2.642 1.00 83.31 185 ALA A CA 1
ATOM 1304 C C . ALA A 1 185 ? 2.758 -6.986 -2.546 1.00 83.31 185 ALA A C 1
ATOM 1306 O O . ALA A 1 185 ? 1.780 -7.584 -2.987 1.00 83.31 185 ALA A O 1
ATOM 1307 N N . TYR A 1 186 ? 3.782 -7.644 -2.006 1.00 82.50 186 TYR A N 1
ATOM 1308 C CA . TYR A 1 186 ? 3.888 -9.106 -2.051 1.00 82.50 186 TYR A CA 1
ATOM 1309 C C . TYR A 1 186 ? 2.817 -9.840 -1.224 1.00 82.50 186 TYR A C 1
ATOM 1311 O O . TYR A 1 186 ? 2.608 -11.030 -1.436 1.00 82.50 186 TYR A O 1
ATOM 1319 N N . GLY A 1 187 ? 2.162 -9.160 -0.281 1.00 85.44 187 GLY A N 1
ATOM 1320 C CA . GLY A 1 187 ? 1.143 -9.741 0.587 1.00 85.44 187 GLY A CA 1
ATOM 1321 C C . GLY A 1 187 ? -0.270 -9.757 0.001 1.00 85.44 187 GLY A C 1
ATOM 1322 O O . GLY A 1 187 ? -1.112 -10.473 0.533 1.00 85.44 187 GLY A O 1
ATOM 1323 N N . LEU A 1 188 ? -0.553 -9.006 -1.073 1.00 87.75 188 LEU A N 1
ATOM 1324 C CA . LEU A 1 188 ? -1.877 -8.948 -1.712 1.00 87.75 188 LEU A CA 1
ATOM 1325 C C . LEU A 1 188 ? -1.831 -9.453 -3.152 1.00 87.75 188 LEU A C 1
ATOM 1327 O O . LEU A 1 188 ? -0.877 -9.197 -3.883 1.00 87.75 188 LEU A O 1
ATOM 1331 N N . THR A 1 189 ? -2.901 -10.113 -3.592 1.00 90.19 189 THR A N 1
ATOM 1332 C CA . THR A 1 189 ? -3.036 -10.531 -4.997 1.00 90.19 189 THR A CA 1
ATOM 1333 C C . THR A 1 189 ? -3.322 -9.346 -5.919 1.00 90.19 189 THR A C 1
ATOM 1335 O O . THR A 1 189 ? -2.855 -9.315 -7.055 1.00 90.19 189 THR A O 1
ATOM 1338 N N . GLU A 1 190 ? -4.096 -8.372 -5.435 1.00 87.25 190 GLU A N 1
ATOM 1339 C CA . GLU A 1 190 ? -4.427 -7.118 -6.115 1.00 87.25 190 GLU A CA 1
ATOM 1340 C C . GLU A 1 190 ? -4.908 -6.066 -5.101 1.00 87.25 190 GLU A C 1
ATOM 1342 O O . GLU A 1 190 ? -5.214 -6.388 -3.952 1.00 87.25 190 GLU A O 1
ATOM 1347 N N . LEU A 1 191 ? -4.988 -4.797 -5.515 1.00 83.88 191 LEU A N 1
ATOM 1348 C CA . LEU A 1 191 ? -5.582 -3.754 -4.677 1.00 83.88 191 LEU A CA 1
ATOM 1349 C C . LEU A 1 191 ? -7.111 -3.801 -4.751 1.00 83.88 191 LEU A C 1
ATOM 1351 O O . LEU A 1 191 ? -7.654 -3.789 -5.857 1.00 83.88 191 LEU A O 1
ATOM 1355 N N . PRO A 1 192 ? -7.830 -3.789 -3.617 1.00 83.88 192 PRO A N 1
ATOM 1356 C CA . PRO A 1 192 ? -9.286 -3.742 -3.645 1.00 83.88 192 PRO A CA 1
ATOM 1357 C C . PRO A 1 192 ? -9.830 -2.367 -4.043 1.00 83.88 192 PRO A C 1
ATOM 1359 O O . PRO A 1 192 ? -9.715 -1.395 -3.304 1.00 83.88 192 PRO A O 1
ATOM 1362 N N . THR A 1 193 ? -10.509 -2.304 -5.183 1.00 83.00 193 THR A N 1
ATOM 1363 C CA . THR A 1 193 ? -11.163 -1.100 -5.721 1.00 83.00 193 THR A CA 1
ATOM 1364 C C . THR A 1 193 ? -12.661 -1.346 -5.925 1.00 83.00 193 THR A C 1
ATOM 1366 O O . THR A 1 193 ? -13.112 -2.490 -5.938 1.00 83.00 193 THR A O 1
ATOM 1369 N N . ILE A 1 194 ? -13.456 -0.290 -6.134 1.00 83.19 194 ILE A N 1
ATOM 1370 C CA . ILE A 1 194 ? -14.845 -0.478 -6.600 1.00 83.19 194 ILE A CA 1
ATOM 1371 C C . ILE A 1 194 ? -14.858 -1.160 -7.970 1.00 83.19 194 ILE A C 1
ATOM 1373 O O . ILE A 1 194 ? -15.660 -2.060 -8.207 1.00 83.19 194 ILE A O 1
ATOM 1377 N N . ASP A 1 195 ? -13.965 -0.742 -8.868 1.00 83.50 195 ASP A N 1
ATOM 1378 C CA . ASP A 1 195 ? -13.992 -1.153 -10.271 1.00 83.50 195 ASP A CA 1
ATOM 1379 C C . ASP A 1 195 ? -13.689 -2.647 -10.456 1.00 83.50 195 ASP A C 1
ATOM 1381 O O . ASP A 1 195 ? -14.298 -3.292 -11.311 1.00 83.50 195 ASP A O 1
ATOM 1385 N N . ASN A 1 196 ? -12.795 -3.218 -9.637 1.00 80.94 196 ASN A N 1
ATOM 1386 C CA . ASN A 1 196 ? -12.536 -4.665 -9.610 1.00 80.94 196 ASN A CA 1
ATOM 1387 C C . ASN A 1 196 ? -13.438 -5.440 -8.631 1.00 80.94 196 ASN A C 1
ATOM 1389 O O . ASN A 1 196 ? -13.307 -6.656 -8.517 1.00 80.94 196 ASN A O 1
ATOM 1393 N N . GLY A 1 197 ? -14.364 -4.767 -7.939 1.00 85.94 197 GLY A N 1
ATOM 1394 C CA . GLY A 1 197 ? -15.269 -5.388 -6.970 1.00 85.94 197 GLY A CA 1
ATOM 1395 C C . GLY A 1 197 ? -14.624 -5.764 -5.632 1.00 85.94 197 GLY A C 1
ATOM 1396 O O . GLY A 1 197 ? -15.296 -6.362 -4.794 1.00 85.94 197 GLY A O 1
ATOM 1397 N N . GLY A 1 198 ? -13.357 -5.400 -5.399 1.00 84.62 198 GLY A N 1
ATOM 1398 C CA . GLY A 1 198 ? -12.692 -5.556 -4.103 1.00 84.62 198 GLY A CA 1
ATOM 1399 C C . GLY A 1 198 ? -13.206 -4.585 -3.034 1.00 84.62 198 GLY A C 1
ATOM 1400 O O . GLY A 1 198 ? -12.943 -4.779 -1.852 1.00 84.62 198 GLY A O 1
ATOM 1401 N N . ALA A 1 199 ? -13.968 -3.560 -3.417 1.00 87.44 199 ALA A N 1
ATOM 1402 C CA . ALA A 1 199 ? -14.699 -2.693 -2.504 1.00 87.44 199 ALA A CA 1
ATOM 1403 C C . ALA A 1 199 ? -16.143 -2.475 -2.975 1.00 87.44 199 ALA A C 1
ATOM 1405 O O . ALA A 1 199 ? -16.418 -2.362 -4.169 1.00 87.44 199 ALA A O 1
ATOM 1406 N N . VAL A 1 200 ? -17.072 -2.369 -2.027 1.00 89.19 200 VAL A N 1
ATOM 1407 C CA . VAL A 1 200 ? -18.499 -2.146 -2.286 1.00 89.19 200 VAL A CA 1
ATOM 1408 C C . VAL A 1 200 ? -18.997 -0.977 -1.445 1.00 89.19 200 VAL A C 1
ATOM 1410 O O . VAL A 1 200 ? -18.645 -0.851 -0.274 1.00 89.19 200 VAL A O 1
ATOM 1413 N N . LEU A 1 201 ? -19.830 -0.127 -2.049 1.00 88.75 201 LEU A N 1
ATOM 1414 C CA . LEU A 1 201 ? -20.538 0.949 -1.361 1.00 88.75 201 LEU A CA 1
ATOM 1415 C C . LEU A 1 201 ? -21.976 0.533 -1.058 1.00 88.75 201 LEU A C 1
ATOM 1417 O O . LEU A 1 201 ? -22.776 0.318 -1.969 1.00 88.75 201 LEU A O 1
ATOM 1421 N N . ASN A 1 202 ? -22.294 0.463 0.228 1.00 91.31 202 ASN A N 1
ATOM 1422 C CA . ASN A 1 202 ? -23.619 0.174 0.754 1.00 91.31 202 ASN A CA 1
ATOM 1423 C C . ASN A 1 202 ? -24.286 1.454 1.261 1.00 91.31 202 ASN A C 1
ATOM 1425 O O . ASN A 1 202 ? -23.618 2.370 1.735 1.00 91.31 202 ASN A O 1
ATOM 1429 N N . LYS A 1 203 ? -25.619 1.494 1.210 1.00 92.94 203 LYS A N 1
ATOM 1430 C CA . LYS A 1 203 ? -26.421 2.523 1.879 1.00 92.94 203 LYS A CA 1
ATOM 1431 C C . LYS A 1 203 ? -26.854 2.018 3.249 1.00 92.94 203 LYS A C 1
ATOM 1433 O O . LYS A 1 203 ? -27.460 0.952 3.345 1.00 92.94 203 LYS A O 1
ATOM 1438 N N . VAL A 1 204 ? -26.561 2.793 4.287 1.00 94.06 204 VAL A N 1
ATOM 1439 C CA . VAL A 1 204 ? -26.955 2.522 5.672 1.00 94.06 204 VAL A CA 1
ATOM 1440 C C . VAL A 1 204 ? -27.801 3.681 6.170 1.00 94.06 204 VAL A C 1
ATOM 1442 O O . VAL A 1 204 ? -27.385 4.834 6.110 1.00 94.06 204 VAL A O 1
ATOM 1445 N N . THR A 1 205 ? -28.995 3.379 6.668 1.00 95.12 205 THR A N 1
ATOM 1446 C CA . THR A 1 205 ? -29.852 4.366 7.327 1.00 95.12 205 THR A CA 1
ATOM 1447 C C . THR A 1 205 ? -29.563 4.360 8.822 1.00 95.12 205 THR A C 1
ATOM 1449 O O . THR A 1 205 ? -29.748 3.335 9.471 1.00 95.12 205 THR A O 1
ATOM 1452 N N . VAL A 1 206 ? -29.136 5.502 9.358 1.00 94.06 206 VAL A N 1
ATOM 1453 C CA . VAL A 1 206 ? -28.953 5.737 10.793 1.00 94.06 206 VAL A CA 1
ATOM 1454 C C . VAL A 1 206 ? -30.177 6.483 11.308 1.00 94.06 206 VAL A C 1
ATOM 1456 O O . VAL A 1 206 ? -30.440 7.614 10.896 1.00 94.06 206 VAL A O 1
ATOM 1459 N N . SER A 1 207 ? -30.949 5.844 12.179 1.00 93.88 207 SER A N 1
ATOM 1460 C CA . SER A 1 207 ? -32.163 6.413 12.763 1.00 93.88 207 SER A CA 1
ATOM 1461 C C . SER A 1 207 ? -31.899 6.990 14.159 1.00 93.88 207 SER A C 1
ATOM 1463 O O . SER A 1 207 ? -30.962 6.567 14.843 1.00 93.88 207 SER A O 1
ATOM 1465 N N . PRO A 1 208 ? -32.737 7.934 14.627 1.00 93.69 208 PRO A N 1
ATOM 1466 C CA . PRO A 1 208 ? -32.624 8.447 15.984 1.00 93.69 208 PRO A CA 1
ATOM 1467 C C . PRO A 1 208 ? -32.743 7.334 17.036 1.00 93.69 208 PRO A C 1
ATOM 1469 O O . PRO A 1 208 ? -33.758 6.638 17.098 1.00 93.69 208 PRO A O 1
ATOM 1472 N N . GLY A 1 209 ? -31.723 7.193 17.886 1.00 91.19 209 GLY A N 1
ATOM 1473 C CA . GLY A 1 209 ? -31.669 6.185 18.951 1.00 91.19 209 GLY A CA 1
ATOM 1474 C C . GLY A 1 209 ? -31.043 4.839 18.565 1.00 91.19 209 GLY A C 1
ATOM 1475 O O . GLY A 1 209 ? -31.006 3.949 19.415 1.00 91.19 209 GLY A O 1
ATOM 1476 N N . ASP A 1 210 ? -30.537 4.684 17.338 1.00 92.12 210 ASP A N 1
ATOM 1477 C CA . ASP A 1 210 ? -29.751 3.511 16.941 1.00 92.12 210 ASP A CA 1
ATOM 1478 C C . ASP A 1 210 ? -28.397 3.463 17.671 1.00 92.12 210 ASP A C 1
ATOM 1480 O O . ASP A 1 210 ? -27.731 4.486 17.839 1.00 92.12 210 ASP A O 1
ATOM 1484 N N . ASP A 1 211 ? -27.944 2.266 18.048 1.00 91.19 211 ASP A N 1
ATOM 1485 C CA . ASP A 1 211 ? -26.608 2.038 18.622 1.00 91.19 211 ASP A CA 1
ATOM 1486 C C . ASP A 1 211 ? -25.564 1.867 17.506 1.00 91.19 211 ASP A C 1
ATOM 1488 O O . ASP A 1 211 ? -24.987 0.799 17.300 1.00 91.19 211 ASP A O 1
ATOM 1492 N N . ILE A 1 212 ? -25.410 2.912 16.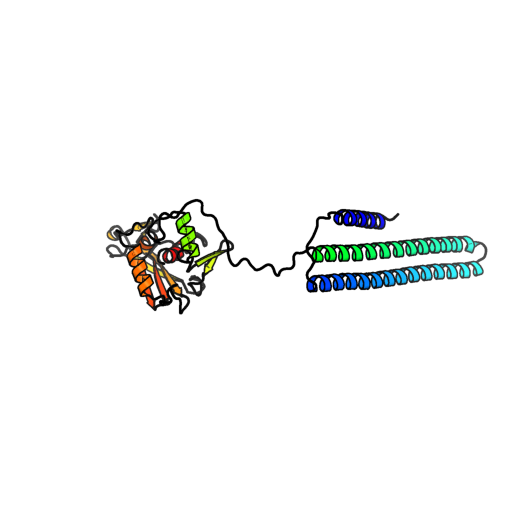690 1.00 90.94 212 ILE A N 1
ATOM 1493 C CA . ILE A 1 212 ? -24.515 2.936 15.532 1.00 90.94 212 ILE A CA 1
ATOM 1494 C C . ILE A 1 212 ? -23.625 4.172 15.621 1.00 90.94 212 ILE A C 1
ATOM 1496 O O . ILE A 1 212 ? -24.098 5.303 15.728 1.00 90.94 212 ILE A O 1
ATOM 1500 N N . VAL A 1 213 ? -22.315 3.957 15.516 1.00 93.19 213 VAL A N 1
ATOM 1501 C CA . VAL A 1 213 ? -21.356 5.042 15.295 1.00 93.19 213 VAL A CA 1
ATOM 1502 C C . VAL A 1 213 ? -21.411 5.437 13.824 1.00 93.19 213 VAL A C 1
ATOM 1504 O O . VAL A 1 213 ? -21.436 4.567 12.955 1.00 93.19 213 VAL A O 1
ATOM 1507 N N . TYR A 1 214 ? -21.395 6.733 13.533 1.00 92.50 214 TYR A N 1
ATOM 1508 C CA . TYR A 1 214 ? -21.363 7.252 12.166 1.00 92.50 214 TYR A CA 1
ATOM 1509 C C . TYR A 1 214 ? -20.498 8.512 12.081 1.00 92.50 214 TYR A C 1
ATOM 1511 O O . TYR A 1 214 ? -20.133 9.099 13.098 1.00 92.50 214 TYR A O 1
ATOM 1519 N N . PHE A 1 215 ? -20.154 8.937 10.871 1.00 90.38 215 PHE A N 1
ATOM 1520 C CA . PHE A 1 215 ? -19.560 10.248 10.629 1.00 90.38 215 PHE A CA 1
ATOM 1521 C C . PHE A 1 215 ? -20.618 11.206 10.096 1.00 90.38 215 PHE A C 1
ATOM 1523 O O . PHE A 1 215 ? -21.308 10.910 9.120 1.00 90.38 215 PHE A O 1
ATOM 1530 N N . ASP A 1 216 ? -20.729 12.363 10.742 1.00 87.25 216 ASP A N 1
ATOM 1531 C CA . ASP A 1 216 ? -21.596 13.444 10.290 1.00 87.25 216 ASP A CA 1
ATOM 1532 C C . ASP A 1 216 ? -21.111 13.954 8.915 1.00 87.25 216 ASP A C 1
ATOM 1534 O O . ASP A 1 216 ? -19.949 14.354 8.789 1.00 87.25 216 ASP A O 1
ATOM 1538 N N . PRO A 1 217 ? -21.964 13.949 7.874 1.00 83.69 217 PRO A N 1
ATOM 1539 C CA . PRO A 1 217 ? -21.576 14.356 6.528 1.00 83.69 217 PRO A CA 1
ATOM 1540 C C . PRO A 1 217 ? -21.277 15.857 6.397 1.00 83.69 217 PRO A C 1
ATOM 1542 O O . PRO A 1 217 ? -20.563 16.246 5.470 1.00 83.69 217 PRO A O 1
ATOM 1545 N N . GLU A 1 218 ? -21.805 16.703 7.287 1.00 83.56 218 GLU A N 1
ATOM 1546 C CA . GLU A 1 218 ? -21.567 18.149 7.266 1.00 83.56 218 GLU A CA 1
ATOM 1547 C C . GLU A 1 218 ? -20.261 18.514 7.970 1.00 83.56 218 GLU A C 1
ATOM 1549 O O . GLU A 1 218 ? -19.466 19.306 7.455 1.00 83.56 218 GLU A O 1
ATOM 1554 N N . THR A 1 219 ? -20.031 17.936 9.151 1.00 84.31 219 THR A N 1
ATOM 1555 C CA . THR A 1 219 ? -18.883 18.299 9.997 1.00 84.31 219 THR A CA 1
ATOM 1556 C C . THR A 1 219 ? -17.690 17.357 9.847 1.00 84.31 219 THR A C 1
ATOM 1558 O O . THR A 1 219 ? -16.574 17.726 10.211 1.00 84.31 219 THR A O 1
ATOM 1561 N N . GLY A 1 220 ? -17.898 16.146 9.323 1.00 81.88 220 GLY A N 1
ATOM 1562 C CA . GLY A 1 220 ? -16.891 15.083 9.292 1.00 81.88 220 GLY A CA 1
ATOM 1563 C C . GLY A 1 220 ? -16.530 14.550 10.682 1.00 81.88 220 GLY A C 1
ATOM 1564 O O . GLY A 1 220 ? -15.486 13.917 10.842 1.00 81.88 220 GLY A O 1
ATOM 1565 N N . THR A 1 221 ? -17.353 14.828 11.697 1.00 86.44 221 THR A N 1
ATOM 1566 C CA . THR A 1 221 ? -17.099 14.425 13.085 1.00 86.44 221 THR A CA 1
ATOM 1567 C C . THR A 1 221 ? -17.632 13.022 13.336 1.00 86.44 221 THR A C 1
ATOM 1569 O O . THR A 1 221 ? -18.722 12.673 12.887 1.00 86.44 221 THR A O 1
ATOM 1572 N N . ARG A 1 222 ? -16.878 12.218 14.091 1.00 87.94 222 ARG A N 1
ATOM 1573 C CA . ARG A 1 222 ? -17.328 10.907 14.569 1.00 87.94 222 ARG A CA 1
ATOM 1574 C C . ARG A 1 222 ? -18.408 11.088 15.638 1.00 87.94 222 ARG A C 1
ATOM 1576 O O . ARG A 1 222 ? -18.127 11.610 16.716 1.00 87.94 222 ARG A O 1
ATOM 1583 N N . MET A 1 223 ? -19.613 10.620 15.347 1.00 90.94 223 MET A N 1
ATOM 1584 C CA . MET A 1 223 ? -20.795 10.690 16.199 1.00 90.94 223 MET A CA 1
ATOM 1585 C C . MET A 1 223 ? -21.093 9.317 16.798 1.00 90.94 223 MET A C 1
ATOM 1587 O O . MET A 1 223 ? -21.112 8.310 16.094 1.00 90.94 223 MET A O 1
ATOM 1591 N N . THR A 1 224 ? -21.333 9.279 18.106 1.00 90.69 224 THR A N 1
ATOM 1592 C CA . THR A 1 224 ? -21.753 8.064 18.829 1.00 90.69 224 THR A CA 1
ATOM 1593 C C . THR A 1 224 ? -23.168 8.174 19.387 1.00 90.69 224 THR A C 1
ATOM 1595 O O . THR A 1 224 ? -23.723 7.177 19.823 1.00 90.69 224 THR A O 1
ATOM 1598 N N . ASP A 1 225 ? -23.733 9.383 19.428 1.00 90.25 225 ASP A N 1
ATOM 1599 C CA . ASP A 1 225 ? -25.068 9.646 19.959 1.00 90.25 225 ASP A CA 1
ATOM 1600 C C . ASP A 1 225 ? -26.030 10.003 18.823 1.00 90.25 225 ASP A C 1
ATOM 1602 O O . ASP A 1 225 ? -26.123 11.152 18.382 1.00 90.25 225 ASP A O 1
ATOM 1606 N N . THR A 1 226 ? -26.758 8.993 18.359 1.00 89.62 226 THR A N 1
ATOM 1607 C CA . THR A 1 226 ? -27.778 9.121 17.312 1.00 89.62 226 THR A CA 1
ATOM 1608 C C . THR A 1 226 ? -29.063 9.777 17.818 1.00 89.62 226 THR A C 1
ATOM 1610 O O . THR A 1 226 ? -29.892 10.170 17.005 1.00 89.62 226 THR A O 1
ATOM 1613 N N . THR A 1 227 ? -29.262 9.948 19.134 1.00 87.81 227 THR A N 1
ATOM 1614 C CA . THR A 1 227 ? -30.479 10.595 19.672 1.00 87.81 227 THR A CA 1
ATOM 1615 C C . THR A 1 227 ? -30.556 12.083 19.334 1.00 87.81 227 THR A C 1
ATOM 1617 O O . THR A 1 227 ? -31.621 12.690 19.429 1.00 87.81 227 THR A O 1
ATOM 1620 N N . THR A 1 228 ? -29.429 12.658 18.910 1.00 87.00 228 THR A N 1
ATOM 1621 C CA . THR A 1 228 ? -29.323 14.036 18.423 1.00 87.00 228 THR A CA 1
ATOM 1622 C C . THR A 1 228 ? -29.887 14.229 17.013 1.00 87.00 228 THR A C 1
ATOM 1624 O O . THR A 1 228 ? -30.087 15.370 16.599 1.00 87.00 228 THR A O 1
ATOM 1627 N N . LEU A 1 229 ? -30.168 13.144 16.281 1.00 88.62 229 LEU A N 1
ATOM 1628 C CA . LEU A 1 229 ? -30.774 13.197 14.954 1.00 88.62 229 LEU A CA 1
ATOM 1629 C C . LEU A 1 229 ? -32.268 13.535 15.051 1.00 88.62 229 LEU A C 1
ATOM 1631 O O . LEU A 1 229 ? -33.020 12.888 15.779 1.00 88.62 229 LEU A O 1
ATOM 1635 N N . GLU A 1 230 ? -32.714 14.522 14.274 1.00 88.00 230 GLU A N 1
ATOM 1636 C CA . GLU A 1 230 ? -34.140 14.860 14.153 1.00 88.00 230 GLU A CA 1
ATOM 1637 C C . GLU A 1 230 ? -34.867 13.936 13.160 1.00 88.00 230 GLU A C 1
ATOM 1639 O O . GLU A 1 230 ? -36.033 13.594 13.360 1.00 88.00 230 GLU A O 1
ATOM 1644 N N . GLU A 1 231 ? -34.165 13.491 12.114 1.00 92.12 231 GLU A N 1
ATOM 1645 C CA . GLU A 1 231 ? -34.666 12.596 11.069 1.00 92.12 231 GLU A CA 1
ATOM 1646 C C . GLU A 1 231 ? -33.627 11.504 10.751 1.00 92.12 231 GLU A C 1
ATOM 1648 O O . GLU A 1 231 ? -32.431 11.716 10.976 1.00 92.12 231 GLU A O 1
ATOM 1653 N N . PRO A 1 232 ? -34.046 10.335 10.225 1.00 93.44 232 PRO A N 1
ATOM 1654 C CA . PRO A 1 232 ? -33.115 9.308 9.775 1.00 93.44 232 PRO A CA 1
ATOM 1655 C C . PRO A 1 232 ? -32.177 9.818 8.678 1.00 93.44 232 PRO A C 1
ATOM 1657 O O . PRO A 1 232 ? -32.607 10.467 7.724 1.00 93.44 232 PRO A O 1
ATOM 1660 N N . LEU A 1 233 ? -30.901 9.461 8.790 1.00 92.06 233 LEU A N 1
ATOM 1661 C CA . LEU A 1 233 ? -29.845 9.870 7.875 1.00 92.06 233 LEU A CA 1
ATOM 1662 C C . LEU A 1 233 ? -29.389 8.678 7.031 1.00 92.06 233 LEU A C 1
ATOM 1664 O O . LEU A 1 233 ? -28.975 7.654 7.56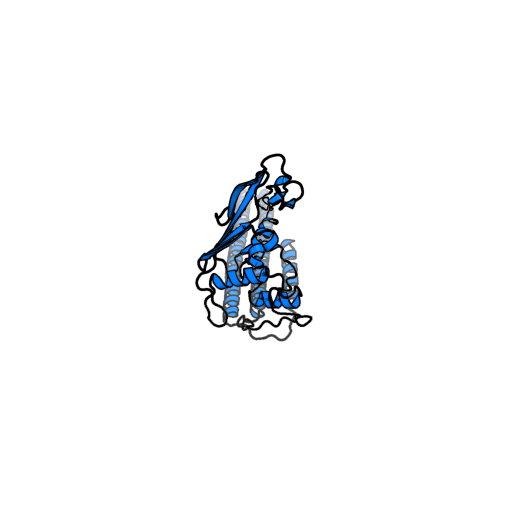7 1.00 92.06 233 LEU A O 1
ATOM 1668 N N . GLU A 1 234 ? -29.442 8.802 5.708 1.00 93.25 234 GLU A N 1
ATOM 1669 C CA . GLU A 1 234 ? -28.892 7.792 4.800 1.00 93.25 234 GLU A CA 1
ATOM 1670 C C . GLU A 1 234 ? -27.426 8.114 4.482 1.00 93.25 234 GLU A C 1
ATOM 1672 O O . GLU A 1 234 ? -27.115 9.167 3.923 1.00 93.25 234 GLU A O 1
ATOM 1677 N N . LEU A 1 235 ? -26.525 7.198 4.834 1.00 91.75 235 LEU A N 1
ATOM 1678 C CA . LEU A 1 235 ? -25.082 7.338 4.676 1.00 91.75 235 LEU A CA 1
ATOM 1679 C C . LEU A 1 235 ? -24.511 6.226 3.804 1.00 91.75 235 LEU A C 1
ATOM 1681 O O . LEU A 1 235 ? -24.983 5.091 3.811 1.00 91.75 235 LEU A O 1
ATOM 1685 N N . ASP A 1 236 ? -23.449 6.558 3.080 1.00 90.12 236 ASP A N 1
ATOM 1686 C CA . ASP A 1 236 ? -22.631 5.564 2.400 1.00 90.12 236 ASP A CA 1
ATOM 1687 C C . ASP A 1 236 ? -21.712 4.854 3.399 1.00 90.12 236 ASP A C 1
ATOM 1689 O O . ASP A 1 236 ? -21.106 5.482 4.270 1.00 90.12 236 ASP A O 1
ATOM 1693 N N . GLN A 1 237 ? -21.585 3.542 3.245 1.00 90.81 237 GLN A N 1
ATOM 1694 C CA . GLN A 1 237 ? -20.677 2.696 4.001 1.00 90.81 237 GLN A CA 1
ATOM 1695 C C . GLN A 1 237 ? -19.868 1.845 3.031 1.00 90.81 237 GLN A C 1
ATOM 1697 O O . GLN A 1 237 ? -20.430 1.127 2.206 1.00 90.81 237 GLN A O 1
ATOM 1702 N N . ILE A 1 238 ? -18.547 1.909 3.142 1.00 87.88 238 ILE A N 1
ATOM 1703 C CA . ILE A 1 238 ? -17.655 1.089 2.332 1.00 87.88 238 ILE A CA 1
ATOM 1704 C C . ILE A 1 238 ? -17.317 -0.220 3.050 1.00 87.88 238 ILE A C 1
ATOM 1706 O O . ILE A 1 238 ? -16.993 -0.232 4.241 1.00 87.88 238 ILE A O 1
ATOM 1710 N N . VAL A 1 239 ? -17.379 -1.311 2.293 1.00 91.19 239 VAL A N 1
ATOM 1711 C CA . VAL A 1 239 ? -16.901 -2.639 2.682 1.00 91.19 239 VAL A CA 1
ATOM 1712 C C . VAL A 1 239 ? -15.783 -3.024 1.727 1.00 91.19 239 VAL A C 1
ATOM 1714 O O . VAL A 1 239 ? -15.970 -2.987 0.512 1.00 91.19 239 VAL A O 1
ATOM 1717 N N . ILE A 1 240 ? -14.617 -3.358 2.266 1.00 89.06 240 ILE A N 1
ATOM 1718 C CA . ILE A 1 240 ? -13.396 -3.650 1.515 1.00 89.06 240 ILE A CA 1
ATOM 1719 C C . ILE A 1 240 ? -13.031 -5.112 1.757 1.00 89.06 240 ILE A C 1
ATOM 1721 O O . ILE A 1 240 ? -12.993 -5.551 2.900 1.00 89.06 240 ILE A O 1
ATOM 1725 N N . THR A 1 241 ? -12.761 -5.860 0.693 1.00 91.38 241 THR A N 1
ATOM 1726 C CA . THR A 1 241 ? -12.300 -7.250 0.740 1.00 91.38 241 THR A CA 1
ATOM 1727 C C . THR A 1 241 ? -10.870 -7.321 0.227 1.00 91.38 241 THR A C 1
ATOM 1729 O O . THR A 1 241 ? -10.626 -7.150 -0.966 1.00 91.38 241 THR A O 1
ATOM 1732 N N . TYR A 1 242 ? -9.922 -7.603 1.112 1.00 88.56 242 TYR A N 1
ATOM 1733 C CA . TYR A 1 242 ? -8.533 -7.846 0.747 1.00 88.56 242 TYR A CA 1
ATOM 1734 C C . TYR A 1 242 ? -8.313 -9.333 0.484 1.00 88.56 242 TYR A C 1
ATOM 1736 O O . TYR A 1 242 ? -8.719 -10.190 1.273 1.00 88.56 242 TYR A O 1
ATOM 1744 N N . LYS A 1 243 ? -7.641 -9.628 -0.629 1.00 92.25 243 LYS A N 1
ATOM 1745 C CA . LYS A 1 243 ? -7.196 -10.971 -0.995 1.00 92.25 243 LYS A CA 1
ATOM 1746 C C . LYS A 1 243 ? -5.691 -11.067 -0.810 1.00 92.25 243 LYS A C 1
ATOM 1748 O O . LYS A 1 243 ? -4.927 -10.391 -1.502 1.00 92.25 243 LYS A O 1
ATOM 1753 N N . LEU A 1 244 ? -5.296 -11.867 0.169 1.00 90.19 244 LEU A N 1
ATOM 1754 C CA . LEU A 1 244 ? -3.909 -12.111 0.521 1.00 90.19 244 LEU A CA 1
ATOM 1755 C C . LEU A 1 244 ? -3.322 -13.165 -0.417 1.00 90.19 244 LEU A C 1
ATOM 1757 O O . LEU A 1 244 ? -4.034 -14.034 -0.926 1.00 90.19 244 LEU A O 1
ATOM 1761 N N . VAL A 1 245 ? -2.013 -13.100 -0.645 1.00 91.94 245 VAL A N 1
ATOM 1762 C CA . VAL A 1 245 ? -1.306 -14.186 -1.333 1.00 91.94 245 VAL A CA 1
ATOM 1763 C C . VAL A 1 245 ? -1.357 -15.441 -0.455 1.00 91.94 245 VAL A C 1
ATOM 1765 O O . VAL A 1 245 ? -1.050 -15.393 0.732 1.00 91.94 245 VAL A O 1
ATOM 1768 N N . GLU A 1 246 ? -1.758 -16.576 -1.026 1.00 92.06 246 GLU A N 1
ATOM 1769 C CA . GLU A 1 246 ? -1.819 -17.844 -0.292 1.00 92.06 246 GLU A CA 1
ATOM 1770 C C . GLU A 1 246 ? -0.417 -18.382 0.035 1.00 92.06 246 GLU A C 1
ATOM 1772 O O . GLU A 1 246 ? 0.523 -18.254 -0.753 1.00 92.06 246 GLU A O 1
ATOM 1777 N N . GLY A 1 247 ? -0.288 -19.056 1.181 1.00 89.44 247 GLY A N 1
ATOM 1778 C CA . GLY A 1 247 ? 0.952 -19.734 1.569 1.00 89.44 247 GLY A CA 1
ATOM 1779 C C . GLY A 1 247 ? 2.070 -18.798 2.032 1.00 89.44 247 GLY A C 1
ATOM 1780 O O . GLY A 1 247 ? 3.235 -19.196 2.001 1.00 89.44 247 GLY A O 1
ATOM 1781 N N . LEU A 1 248 ? 1.731 -17.575 2.453 1.00 89.69 248 LEU A N 1
ATOM 1782 C CA . LEU A 1 248 ? 2.664 -16.697 3.154 1.00 89.69 248 LEU A CA 1
ATOM 1783 C C . LEU A 1 248 ? 3.153 -17.372 4.442 1.00 89.69 248 LEU A C 1
ATOM 1785 O O . LEU A 1 248 ? 2.401 -18.056 5.139 1.00 89.69 248 LEU A O 1
ATOM 1789 N N . VAL A 1 249 ? 4.433 -17.183 4.739 1.00 91.62 249 VAL A N 1
ATOM 1790 C CA . VAL A 1 249 ? 5.096 -17.722 5.926 1.00 91.62 249 VAL A CA 1
ATOM 1791 C C . VAL A 1 249 ? 5.909 -16.623 6.592 1.00 91.62 249 VAL A C 1
ATOM 1793 O O . VAL A 1 249 ? 6.450 -15.743 5.922 1.00 91.62 249 VAL A O 1
ATOM 1796 N N . TRP A 1 250 ? 6.016 -16.706 7.909 1.00 90.50 250 TRP A N 1
ATOM 1797 C CA . TRP A 1 250 ? 6.982 -15.968 8.700 1.00 90.50 250 TRP A CA 1
ATOM 1798 C C . TRP A 1 250 ? 8.408 -16.456 8.414 1.00 90.50 250 TRP A C 1
ATOM 1800 O O . TRP A 1 250 ? 8.624 -17.561 7.912 1.00 90.50 250 TRP A O 1
ATOM 1810 N N . GLU A 1 251 ? 9.405 -15.649 8.778 1.00 89.38 251 GLU A N 1
ATOM 1811 C CA . GLU A 1 251 ? 10.832 -15.962 8.580 1.00 89.38 251 GLU A CA 1
ATOM 1812 C C . GLU A 1 251 ? 11.285 -17.256 9.284 1.00 89.38 251 GLU A C 1
ATOM 1814 O O . GLU A 1 251 ? 12.270 -17.880 8.888 1.00 89.38 251 GLU A O 1
ATOM 1819 N N . ASP A 1 252 ? 10.570 -17.690 10.325 1.00 94.06 252 ASP A N 1
ATOM 1820 C CA . ASP A 1 252 ? 10.823 -18.960 11.016 1.00 94.06 252 ASP A CA 1
ATOM 1821 C C . ASP A 1 252 ? 10.155 -20.179 10.343 1.00 94.06 252 ASP A C 1
ATOM 1823 O O . ASP A 1 252 ? 10.349 -21.318 10.779 1.00 94.06 252 ASP A O 1
ATOM 1827 N N . GLY A 1 253 ? 9.413 -19.952 9.255 1.00 95.38 253 GLY A N 1
ATOM 1828 C CA . GLY A 1 253 ? 8.680 -20.957 8.491 1.00 95.38 253 GLY A CA 1
ATOM 1829 C C . GLY A 1 253 ? 7.253 -21.219 8.979 1.00 95.38 253 GLY A C 1
ATOM 1830 O O . GLY A 1 253 ? 6.570 -22.058 8.387 1.00 95.38 253 GLY A O 1
ATOM 1831 N N . THR A 1 254 ? 6.790 -20.537 10.029 1.00 96.06 254 THR A N 1
ATOM 1832 C CA . THR A 1 254 ? 5.402 -20.637 10.499 1.00 96.06 254 THR A CA 1
ATOM 1833 C C . THR A 1 254 ? 4.460 -20.027 9.456 1.00 96.06 254 THR A C 1
ATOM 1835 O O . THR A 1 254 ? 4.721 -18.916 9.000 1.00 96.06 254 THR A O 1
ATOM 1838 N N . PRO A 1 255 ? 3.376 -20.707 9.041 1.00 94.56 255 PRO A N 1
ATOM 1839 C CA . PRO A 1 255 ? 2.385 -20.114 8.144 1.00 94.56 255 PRO A CA 1
ATOM 1840 C C . PRO A 1 255 ? 1.761 -18.851 8.738 1.00 94.56 255 PRO A C 1
ATOM 1842 O O . PRO A 1 255 ? 1.464 -18.828 9.930 1.00 94.56 255 PRO A O 1
ATOM 1845 N N . LEU A 1 256 ? 1.543 -17.837 7.902 1.00 90.81 256 LEU A N 1
ATOM 1846 C CA . LEU A 1 256 ? 0.732 -16.676 8.255 1.00 90.81 256 LEU A CA 1
ATOM 1847 C C . LEU A 1 256 ? -0.748 -17.079 8.201 1.00 90.81 256 LEU A C 1
ATOM 1849 O O . LEU A 1 256 ? -1.196 -17.639 7.197 1.00 90.81 256 LEU A O 1
ATOM 1853 N N . THR A 1 257 ? -1.492 -16.808 9.270 1.00 93.19 257 THR A N 1
ATOM 1854 C CA . THR A 1 257 ? -2.892 -17.241 9.436 1.00 93.19 257 THR A CA 1
ATOM 1855 C C . THR A 1 257 ? -3.806 -16.082 9.813 1.00 93.19 257 THR A C 1
ATOM 1857 O O . THR A 1 257 ? -3.334 -15.010 10.189 1.00 93.19 257 THR A O 1
ATOM 1860 N N . ALA A 1 258 ? -5.123 -16.304 9.771 1.00 92.50 258 ALA A N 1
ATOM 1861 C CA . ALA A 1 258 ? -6.110 -15.339 10.257 1.00 92.50 258 ALA A CA 1
ATOM 1862 C C . ALA A 1 258 ? -5.860 -14.898 11.716 1.00 92.50 258 ALA A C 1
ATOM 1864 O O . ALA A 1 258 ? -6.033 -13.724 12.039 1.00 92.50 258 ALA A O 1
ATOM 1865 N N . GLU A 1 259 ? -5.385 -15.809 12.575 1.00 94.50 259 GLU A N 1
ATOM 1866 C CA . GLU A 1 259 ? -5.123 -15.530 13.996 1.00 94.50 259 GLU A CA 1
ATOM 1867 C C . GLU A 1 259 ? -4.032 -14.465 14.197 1.00 94.50 259 GLU A C 1
ATOM 1869 O O . GLU A 1 259 ? -4.098 -13.689 15.150 1.00 94.50 259 GLU A O 1
ATOM 1874 N N . ASP A 1 260 ? -3.055 -14.381 13.288 1.00 91.81 260 ASP A N 1
ATOM 1875 C CA . ASP A 1 260 ? -1.997 -13.367 13.349 1.00 91.81 260 ASP A CA 1
ATOM 1876 C C . ASP A 1 260 ? -2.559 -11.959 13.100 1.00 91.81 260 ASP A C 1
ATOM 1878 O O . ASP A 1 260 ? -2.176 -11.000 13.775 1.00 91.81 260 ASP A O 1
ATOM 1882 N N . PHE A 1 261 ? -3.501 -11.835 12.159 1.00 90.19 261 PHE A N 1
ATOM 1883 C CA . PHE A 1 261 ? -4.194 -10.576 11.874 1.00 90.19 261 PHE A CA 1
ATOM 1884 C C . PHE A 1 261 ? -5.107 -10.169 13.030 1.00 90.19 261 PHE A C 1
ATOM 1886 O O . PHE A 1 261 ? -5.107 -8.999 13.412 1.00 90.19 261 PHE A O 1
ATOM 1893 N N . ASP A 1 262 ? -5.845 -11.118 13.610 1.00 91.75 262 ASP A N 1
ATOM 1894 C CA . ASP A 1 262 ? -6.723 -10.857 14.754 1.00 91.75 262 ASP A CA 1
ATOM 1895 C C . ASP A 1 262 ? -5.915 -10.412 15.982 1.00 91.75 262 ASP A C 1
ATOM 1897 O O . ASP A 1 262 ? -6.218 -9.376 16.578 1.00 91.75 262 ASP A O 1
ATOM 1901 N N . LEU A 1 263 ? -4.826 -11.119 16.310 1.00 91.62 263 LEU A N 1
ATOM 1902 C CA . LEU A 1 263 ? -3.913 -10.728 17.389 1.00 91.62 263 LEU A CA 1
ATOM 1903 C C . LEU A 1 263 ? -3.336 -9.331 17.150 1.00 91.62 263 LEU A C 1
ATOM 1905 O O . LEU A 1 263 ? -3.257 -8.504 18.060 1.00 91.62 263 LEU A O 1
ATOM 1909 N N . SER A 1 264 ? -2.911 -9.060 15.922 1.00 89.75 264 SER A N 1
ATOM 1910 C CA . SER A 1 264 ? -2.337 -7.772 15.566 1.00 89.75 264 SER A CA 1
ATOM 1911 C C . SER A 1 264 ? -3.369 -6.639 15.653 1.00 89.75 264 SER A C 1
ATOM 1913 O O . SER A 1 264 ? -3.049 -5.552 16.144 1.00 89.75 264 SER A O 1
ATOM 1915 N N . TRP A 1 265 ? -4.628 -6.903 15.279 1.00 90.88 265 TRP A N 1
ATOM 1916 C CA . TRP A 1 265 ? -5.746 -5.974 15.458 1.00 90.88 265 TRP A CA 1
ATOM 1917 C C . TRP A 1 265 ? -6.026 -5.708 16.936 1.00 90.88 265 TRP A C 1
ATOM 1919 O O . TRP A 1 265 ? -6.198 -4.551 17.331 1.00 90.88 265 TRP A O 1
ATOM 1929 N N . GLU A 1 266 ? -6.030 -6.748 17.771 1.00 91.75 266 GLU A N 1
ATOM 1930 C CA . GLU A 1 266 ? -6.173 -6.612 19.223 1.00 91.75 266 GLU A CA 1
ATOM 1931 C C . GLU A 1 266 ? -5.050 -5.747 19.807 1.00 91.75 266 GLU A C 1
ATOM 1933 O O . GLU A 1 266 ? -5.331 -4.763 20.494 1.00 91.75 266 GLU A O 1
ATOM 1938 N N . LEU A 1 267 ? -3.790 -6.032 19.461 1.00 91.12 267 LEU A N 1
ATOM 1939 C CA . LEU A 1 267 ? -2.629 -5.261 19.914 1.00 91.12 267 LEU A CA 1
ATOM 1940 C C . LEU A 1 267 ? -2.677 -3.800 19.457 1.00 91.12 267 LEU A C 1
ATOM 1942 O O . LEU A 1 267 ? -2.360 -2.906 20.245 1.00 91.12 267 LEU A O 1
ATOM 1946 N N . TYR A 1 268 ? -3.087 -3.535 18.214 1.00 88.25 268 TYR A N 1
ATOM 1947 C CA . TYR A 1 268 ? -3.237 -2.172 17.697 1.00 88.25 268 TYR A CA 1
ATOM 1948 C C . TYR A 1 268 ? -4.250 -1.356 18.518 1.00 88.25 268 TYR A C 1
ATOM 1950 O O . TYR A 1 268 ? -4.043 -0.159 18.770 1.00 88.25 268 TYR A O 1
ATOM 1958 N N . ASN A 1 269 ? -5.339 -2.011 18.933 1.00 88.81 269 ASN A N 1
ATOM 1959 C CA . ASN A 1 269 ? -6.450 -1.417 19.671 1.00 88.81 269 ASN A CA 1
ATOM 1960 C C . ASN A 1 269 ? -6.221 -1.332 21.181 1.00 88.81 269 ASN A C 1
ATOM 1962 O O . ASN A 1 269 ? -6.799 -0.448 21.821 1.00 88.81 269 ASN A O 1
ATOM 1966 N N . ASP A 1 270 ? -5.389 -2.208 21.743 1.00 92.12 270 ASP A N 1
ATOM 1967 C CA . ASP A 1 270 ? -5.148 -2.291 23.180 1.00 92.12 270 ASP A CA 1
ATOM 1968 C C . ASP A 1 270 ? -4.697 -0.923 23.735 1.00 92.12 270 ASP A C 1
ATOM 1970 O O . ASP A 1 270 ? -3.748 -0.333 23.205 1.00 92.12 270 ASP A O 1
ATOM 1974 N N . PRO A 1 271 ? -5.366 -0.366 24.765 1.00 91.38 271 PRO A N 1
ATOM 1975 C CA . PRO A 1 271 ? -5.007 0.928 25.348 1.00 91.38 271 PRO A CA 1
ATOM 1976 C C . PRO A 1 271 ? -3.595 0.971 25.952 1.00 91.38 271 PRO A C 1
ATOM 1978 O O . PRO A 1 271 ? -3.004 2.053 25.993 1.00 91.38 271 PRO A O 1
ATOM 1981 N N . ASP A 1 272 ? -3.049 -0.170 26.377 1.00 93.50 272 ASP A N 1
ATOM 1982 C CA . ASP A 1 272 ? -1.706 -0.286 26.949 1.00 93.50 272 ASP A CA 1
ATOM 1983 C C . ASP A 1 272 ? -0.616 -0.351 25.866 1.00 93.50 272 ASP A C 1
ATOM 1985 O O . ASP A 1 272 ? 0.563 -0.109 26.149 1.00 93.50 272 ASP A O 1
ATOM 1989 N N . THR A 1 273 ? -0.985 -0.597 24.603 1.00 91.62 273 THR A N 1
ATOM 1990 C CA . THR A 1 273 ? -0.050 -0.484 23.483 1.00 91.62 273 THR A CA 1
ATOM 1991 C C . THR A 1 273 ? 0.352 0.988 23.289 1.00 91.62 273 THR A C 1
ATOM 1993 O O . THR A 1 273 ? -0.518 1.852 23.125 1.00 91.62 273 THR A O 1
ATOM 1996 N N . PRO A 1 274 ? 1.658 1.323 23.232 1.00 89.94 274 PRO A N 1
ATOM 1997 C CA . PRO A 1 274 ? 2.161 2.690 23.041 1.00 89.94 274 PRO A CA 1
ATOM 1998 C C . PRO A 1 274 ? 2.020 3.185 21.588 1.00 89.94 274 PRO A C 1
ATOM 2000 O O . PRO A 1 274 ? 2.899 3.854 21.046 1.00 89.94 274 PRO A O 1
ATOM 2003 N N . ASN A 1 275 ? 0.891 2.867 20.959 1.00 86.31 275 ASN A N 1
ATOM 2004 C CA . ASN A 1 275 ? 0.604 3.183 19.577 1.00 86.31 275 ASN A CA 1
ATOM 2005 C C . ASN A 1 275 ? 0.443 4.704 19.403 1.00 86.31 275 ASN A C 1
ATOM 2007 O O . ASN A 1 275 ? -0.472 5.290 19.999 1.00 86.31 275 ASN A O 1
ATOM 2011 N N . PRO A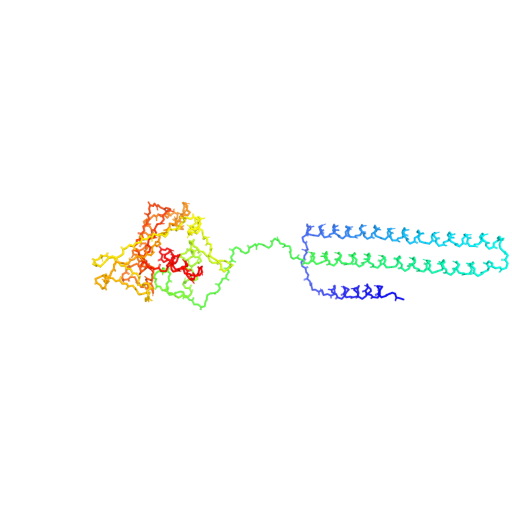 1 276 ? 1.280 5.362 18.577 1.00 80.62 276 PRO A N 1
ATOM 2012 C CA . PRO A 1 276 ? 1.192 6.802 18.354 1.00 80.62 276 PRO A CA 1
ATOM 2013 C C . PRO A 1 276 ? -0.095 7.225 17.627 1.00 80.62 276 PRO A C 1
ATOM 2015 O O . PRO A 1 276 ? -0.434 8.409 17.648 1.00 80.62 276 PRO A O 1
ATOM 2018 N N . SER A 1 277 ? -0.808 6.301 16.967 1.00 79.12 277 SER A N 1
ATOM 2019 C CA . SER A 1 277 ? -2.043 6.605 16.242 1.00 79.12 277 SER A CA 1
ATOM 2020 C C . SER A 1 277 ? -2.993 5.409 16.165 1.00 79.12 277 SER A C 1
ATOM 2022 O O . SER A 1 277 ? -2.631 4.361 15.644 1.00 79.12 277 SER A O 1
ATOM 2024 N N . ARG A 1 278 ? -4.250 5.601 16.586 1.00 81.75 278 ARG A N 1
ATOM 2025 C CA . ARG A 1 278 ? -5.333 4.601 16.480 1.00 81.75 278 ARG A CA 1
ATOM 2026 C C . ARG A 1 278 ? -6.359 4.930 15.392 1.00 81.75 278 ARG A C 1
ATOM 2028 O O . ARG A 1 278 ? -7.497 4.473 15.437 1.00 81.75 278 ARG A O 1
ATOM 2035 N N . LEU A 1 279 ? -5.967 5.719 14.390 1.00 79.38 279 LEU A N 1
ATOM 2036 C CA . LEU A 1 279 ? -6.885 6.203 13.354 1.00 79.38 279 LEU A CA 1
ATOM 2037 C C . LEU A 1 279 ? -7.630 5.076 12.627 1.00 79.38 279 LEU A C 1
ATOM 2039 O O . LEU A 1 279 ? -8.791 5.253 12.272 1.00 79.38 279 LEU A O 1
ATOM 2043 N N . SER A 1 280 ? -6.994 3.928 12.406 1.00 79.00 280 SER A N 1
ATOM 2044 C CA . SER A 1 280 ? -7.624 2.802 11.707 1.00 79.00 280 SER A CA 1
ATOM 2045 C C . SER A 1 280 ? -8.746 2.177 12.530 1.00 79.00 280 SER A C 1
ATOM 2047 O O . SER A 1 280 ? -9.813 1.890 11.994 1.00 79.00 280 SER A O 1
ATOM 2049 N N . ALA A 1 281 ? -8.561 2.081 13.844 1.00 83.81 281 ALA A N 1
ATOM 2050 C CA . ALA A 1 281 ? -9.594 1.651 14.778 1.00 83.81 281 ALA A CA 1
ATOM 2051 C C . ALA A 1 281 ? -10.757 2.642 14.838 1.00 83.81 281 ALA A C 1
ATOM 2053 O O . ALA A 1 281 ? -11.922 2.262 14.786 1.00 83.81 281 ALA A O 1
ATOM 2054 N N . GLU A 1 282 ? -10.444 3.937 14.874 1.00 85.12 282 GLU A N 1
ATOM 2055 C CA . GLU A 1 282 ? -11.445 5.006 14.950 1.00 85.12 282 GLU A CA 1
ATOM 2056 C C . GLU A 1 282 ? -12.384 5.060 13.735 1.00 85.12 282 GLU A C 1
ATOM 2058 O O . GLU A 1 282 ? -13.444 5.685 13.822 1.00 85.12 282 GLU A O 1
ATOM 2063 N N . ARG A 1 283 ? -11.999 4.424 12.620 1.00 85.69 283 ARG A N 1
ATOM 2064 C CA . ARG A 1 283 ? -12.695 4.438 11.321 1.00 85.69 283 ARG A CA 1
ATOM 2065 C C . ARG A 1 283 ? -13.324 3.098 10.944 1.00 85.69 283 ARG A C 1
ATOM 2067 O O . ARG A 1 283 ? -14.107 3.054 9.996 1.00 85.69 283 ARG A O 1
ATOM 2074 N N . THR A 1 284 ? -12.992 2.028 11.658 1.00 88.06 284 THR A N 1
ATOM 2075 C CA . THR A 1 284 ? -13.423 0.665 11.334 1.00 88.06 284 THR A CA 1
ATOM 2076 C C . THR A 1 284 ? -14.621 0.285 12.188 1.00 88.06 284 THR A C 1
ATOM 2078 O O . THR A 1 284 ? -14.578 0.389 13.410 1.00 88.06 284 THR A O 1
ATOM 2081 N N . ALA A 1 285 ? -15.704 -0.133 11.538 1.00 92.00 285 ALA A N 1
ATOM 2082 C CA . ALA A 1 285 ? -16.873 -0.686 12.211 1.00 92.00 285 ALA A CA 1
ATOM 2083 C C . ALA A 1 285 ? -16.705 -2.190 12.450 1.00 92.00 285 ALA A C 1
ATOM 2085 O O . ALA A 1 285 ? -17.026 -2.678 13.529 1.00 92.00 285 ALA A O 1
ATOM 2086 N N . VAL A 1 286 ? -16.187 -2.909 11.449 1.00 92.56 286 VAL A N 1
ATOM 2087 C CA . VAL A 1 286 ? -15.912 -4.349 11.526 1.00 92.56 286 VAL A CA 1
ATOM 2088 C C . VAL A 1 286 ? -14.570 -4.635 10.870 1.00 92.56 286 VAL A C 1
ATOM 2090 O O . VAL A 1 286 ? -14.314 -4.180 9.756 1.00 92.56 286 VAL A O 1
ATOM 2093 N N . PHE A 1 287 ? -13.740 -5.397 11.569 1.00 91.88 287 PHE A N 1
ATOM 2094 C CA . PHE A 1 287 ? -12.541 -6.034 11.047 1.00 91.88 287 PHE A CA 1
ATOM 2095 C C . PHE A 1 287 ? -12.751 -7.537 11.189 1.00 91.88 287 PHE A C 1
ATOM 2097 O O . PHE A 1 287 ? -13.064 -7.994 12.289 1.00 91.88 287 PHE A O 1
ATOM 2104 N N . GLU A 1 288 ? -12.633 -8.287 10.099 1.00 93.06 288 GLU A N 1
ATOM 2105 C CA . GLU A 1 288 ? -12.800 -9.736 10.137 1.00 93.06 288 GLU A CA 1
ATOM 2106 C C . GLU A 1 288 ? -11.860 -10.439 9.155 1.00 93.06 288 GLU A C 1
ATOM 2108 O O . GLU A 1 288 ? -11.708 -10.037 7.999 1.00 93.06 288 GLU A O 1
ATOM 2113 N N . MET A 1 289 ? -11.267 -11.538 9.610 1.00 93.25 289 MET A N 1
ATOM 2114 C CA . MET A 1 289 ? -10.663 -12.539 8.743 1.00 93.25 289 MET A CA 1
ATOM 2115 C C . MET A 1 289 ? -11.709 -13.615 8.453 1.00 93.25 289 MET A C 1
ATOM 2117 O O . MET A 1 289 ? -12.133 -14.354 9.338 1.00 93.25 289 MET A O 1
ATOM 2121 N N . THR A 1 290 ? -12.164 -13.691 7.204 1.00 94.94 290 THR A N 1
ATOM 2122 C CA . THR A 1 290 ? -13.153 -14.707 6.791 1.00 94.94 290 THR A CA 1
ATOM 2123 C C . THR A 1 290 ? -12.516 -16.079 6.548 1.00 94.94 290 THR A C 1
ATOM 2125 O O . THR A 1 290 ? -13.185 -17.104 6.680 1.00 94.94 290 THR A O 1
ATOM 2128 N N . ASP A 1 291 ? -11.223 -16.086 6.220 1.00 93.69 291 ASP A N 1
ATOM 2129 C CA . ASP A 1 291 ? -10.322 -17.236 6.127 1.00 93.69 291 ASP A CA 1
ATOM 2130 C C . ASP A 1 291 ? -8.863 -16.741 6.225 1.00 93.69 291 ASP A C 1
ATOM 2132 O O . ASP A 1 291 ? -8.631 -15.533 6.272 1.00 93.69 291 ASP A O 1
ATOM 2136 N N . ASP A 1 292 ? -7.877 -17.648 6.218 1.00 92.81 292 ASP A N 1
ATOM 2137 C CA . ASP A 1 292 ? -6.441 -17.318 6.341 1.00 92.81 292 ASP A CA 1
ATOM 2138 C C . ASP A 1 292 ? -5.897 -16.392 5.236 1.00 92.81 292 ASP A C 1
ATOM 2140 O O . ASP A 1 292 ? -4.799 -15.853 5.357 1.00 92.81 292 ASP A O 1
ATOM 2144 N N . SER A 1 293 ? -6.648 -16.202 4.150 1.00 92.25 293 SER A N 1
ATOM 2145 C CA . SER A 1 293 ? -6.240 -15.440 2.967 1.00 92.25 293 SER A CA 1
ATOM 2146 C C . SER A 1 293 ? -7.220 -14.328 2.567 1.00 92.25 293 SER A C 1
ATOM 2148 O O . SER A 1 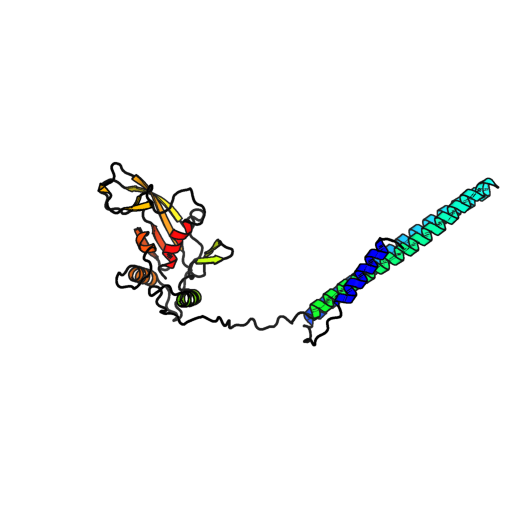293 ? -7.015 -13.653 1.554 1.00 92.25 293 SER A O 1
ATOM 2150 N N . THR A 1 294 ? -8.283 -14.102 3.344 1.00 93.38 294 THR A N 1
ATOM 2151 C CA . THR A 1 294 ? -9.333 -13.134 3.010 1.00 93.38 294 THR A CA 1
ATOM 2152 C C . THR A 1 294 ? -9.728 -12.308 4.222 1.00 93.38 294 THR A C 1
ATOM 2154 O O . THR A 1 294 ? -10.415 -12.788 5.127 1.00 93.38 294 THR A O 1
ATOM 2157 N N . GLN A 1 295 ? -9.388 -11.024 4.165 1.00 92.00 295 GLN A N 1
ATOM 2158 C CA . GLN A 1 295 ? -9.787 -10.027 5.152 1.00 92.00 295 GLN A CA 1
ATOM 2159 C C . GLN A 1 295 ? -10.945 -9.190 4.611 1.00 92.00 295 GLN A C 1
ATOM 2161 O O . GLN A 1 295 ? -10.892 -8.706 3.478 1.00 92.00 295 GLN A O 1
ATOM 2166 N N . VAL A 1 296 ? -11.963 -8.959 5.433 1.00 93.19 296 VAL A N 1
ATOM 2167 C CA . VAL A 1 296 ? -13.045 -8.020 5.150 1.00 93.19 296 VAL A CA 1
ATOM 2168 C C . VAL A 1 296 ? -13.026 -6.911 6.197 1.00 93.19 296 VAL A C 1
ATOM 2170 O O . VAL A 1 296 ? -12.963 -7.140 7.402 1.00 93.19 296 VAL A O 1
ATOM 2173 N N . VAL A 1 297 ? -13.053 -5.671 5.721 1.00 91.06 297 VAL A N 1
ATOM 2174 C CA . VAL A 1 297 ? -13.052 -4.472 6.555 1.00 91.06 297 VAL A CA 1
ATOM 2175 C C . VAL A 1 297 ? -14.264 -3.636 6.190 1.00 91.06 297 VAL A C 1
ATOM 2177 O O . VAL A 1 297 ? -14.393 -3.154 5.064 1.00 91.06 297 VAL A O 1
ATOM 2180 N N . THR A 1 298 ? -15.145 -3.426 7.159 1.00 92.06 298 THR A N 1
ATOM 2181 C CA . THR A 1 298 ? -16.276 -2.507 7.033 1.00 92.06 298 THR A CA 1
ATOM 2182 C C . THR A 1 298 ? -15.942 -1.217 7.759 1.00 92.06 298 THR A C 1
ATOM 2184 O O . THR A 1 298 ? -15.691 -1.225 8.966 1.00 92.06 298 THR A O 1
ATOM 2187 N N . LEU A 1 299 ? -15.962 -0.093 7.045 1.00 90.00 299 LEU A N 1
ATOM 2188 C CA . LEU A 1 299 ? -15.747 1.210 7.671 1.00 90.00 299 LEU A CA 1
ATOM 2189 C C . LEU A 1 299 ? -17.032 1.734 8.317 1.00 90.00 299 LEU A C 1
ATOM 2191 O O . LEU A 1 299 ? -18.144 1.278 8.043 1.00 90.00 299 LEU A O 1
ATOM 2195 N N . ILE A 1 300 ? -16.873 2.707 9.203 1.00 92.25 300 ILE A N 1
ATOM 2196 C CA . ILE A 1 300 ? -17.989 3.405 9.838 1.00 92.25 300 ILE A CA 1
ATOM 2197 C C . ILE A 1 300 ? -18.796 4.172 8.767 1.00 92.25 300 ILE A C 1
ATOM 2199 O O . ILE A 1 300 ? -18.193 4.856 7.935 1.00 92.25 300 ILE A O 1
ATOM 2203 N N . PRO A 1 301 ? -20.144 4.099 8.766 1.00 92.69 301 PRO A N 1
ATOM 2204 C CA . PRO A 1 301 ? -20.979 4.840 7.820 1.00 92.69 301 PRO A CA 1
ATOM 2205 C C . PRO A 1 301 ? -20.679 6.342 7.822 1.00 92.69 301 PRO A C 1
ATOM 2207 O O . PRO A 1 301 ? -20.452 6.944 8.872 1.00 92.69 301 PRO A O 1
ATOM 2210 N N . GLY A 1 302 ? -20.687 6.961 6.644 1.00 86.19 302 GLY A N 1
ATOM 2211 C CA . GLY A 1 302 ? -20.378 8.381 6.460 1.00 86.19 302 GLY A CA 1
ATOM 2212 C C . GLY A 1 302 ? -18.879 8.698 6.429 1.00 86.19 302 GLY A C 1
ATOM 2213 O O . GLY A 1 302 ? -18.505 9.822 6.085 1.00 86.19 302 GLY A O 1
ATOM 2214 N N . PHE A 1 303 ? -18.003 7.734 6.739 1.00 83.25 303 PHE A N 1
ATOM 2215 C CA . PHE A 1 303 ? -16.564 7.922 6.600 1.00 83.25 303 PHE A CA 1
ATOM 2216 C C . PHE A 1 303 ? -16.162 7.930 5.115 1.00 83.25 303 PHE A C 1
ATOM 2218 O O . PHE A 1 303 ? -16.189 6.905 4.441 1.00 83.25 303 PHE A O 1
ATOM 2225 N N . GLU A 1 304 ? -15.819 9.124 4.620 1.00 64.50 304 GLU A N 1
ATOM 2226 C CA . GLU A 1 304 ? -15.214 9.430 3.312 1.00 64.50 304 GLU A CA 1
ATOM 2227 C C . GLU A 1 304 ? -15.673 8.577 2.109 1.00 64.50 304 GLU A C 1
ATOM 2229 O O . GLU A 1 304 ? -14.871 7.914 1.458 1.00 64.50 304 GLU A O 1
ATOM 2234 N N . VAL A 1 305 ? -16.946 8.728 1.721 1.00 51.50 305 VAL A N 1
ATOM 2235 C CA . VAL A 1 305 ? -17.468 8.340 0.388 1.00 51.50 305 VAL A CA 1
ATOM 2236 C C . VAL A 1 305 ? -18.001 9.556 -0.398 1.00 51.50 305 VAL A C 1
ATOM 2238 O O . VAL A 1 305 ? -18.795 9.444 -1.327 1.00 51.50 305 VAL A O 1
ATOM 2241 N N . SER A 1 306 ? -17.590 10.779 -0.040 1.00 37.31 306 SER A N 1
ATOM 2242 C CA . SER A 1 306 ? -18.044 11.971 -0.771 1.00 37.31 306 SER A CA 1
ATOM 2243 C C . SER A 1 306 ? -17.486 11.965 -2.208 1.00 37.31 306 SER A C 1
ATOM 2245 O O . SER A 1 306 ? -16.265 11.917 -2.372 1.00 37.31 306 SER A O 1
ATOM 2247 N N . PRO A 1 307 ? -18.324 12.094 -3.258 1.00 35.88 307 PRO A N 1
ATOM 2248 C CA . PRO A 1 307 ? -17.933 11.948 -4.670 1.00 35.88 307 PRO A CA 1
ATOM 2249 C C . PRO A 1 307 ? -17.049 13.086 -5.218 1.00 35.88 307 PRO A C 1
ATOM 2251 O O . PRO A 1 307 ? -16.944 13.261 -6.430 1.00 35.88 307 PRO A O 1
ATOM 2254 N N . ARG A 1 308 ? -16.454 13.920 -4.355 1.00 31.56 308 ARG A N 1
ATOM 2255 C CA . ARG A 1 308 ? -15.817 15.187 -4.745 1.00 31.56 308 ARG A CA 1
ATOM 2256 C C . ARG A 1 308 ? -14.299 15.251 -4.648 1.00 31.56 308 ARG A C 1
ATOM 2258 O O . ARG A 1 308 ? -13.767 16.303 -4.987 1.00 31.56 308 ARG A O 1
ATOM 2265 N N . LEU A 1 309 ? -13.602 14.196 -4.233 1.00 34.03 309 LEU A N 1
ATOM 2266 C CA . LEU A 1 309 ? -12.136 14.196 -4.207 1.00 34.03 309 LEU A CA 1
ATOM 2267 C C . LEU A 1 309 ? -11.584 12.839 -4.658 1.00 34.03 309 LEU A C 1
ATOM 2269 O O . LEU A 1 309 ? -11.895 11.786 -4.107 1.00 34.03 309 LEU A O 1
ATOM 2273 N N . ASP A 1 310 ? -10.800 12.930 -5.717 1.00 38.19 310 ASP A N 1
ATOM 2274 C CA . ASP A 1 310 ? -10.178 11.919 -6.552 1.00 38.19 310 ASP A CA 1
ATOM 2275 C C . ASP A 1 310 ? -8.994 11.234 -5.855 1.00 38.19 310 ASP A C 1
ATOM 2277 O O . ASP A 1 310 ? -8.092 11.896 -5.354 1.00 38.19 310 ASP A O 1
ATOM 2281 N N . HIS A 1 311 ? -9.000 9.893 -5.857 1.00 40.69 311 HIS A N 1
ATOM 2282 C CA . HIS A 1 311 ? -7.887 8.956 -5.592 1.00 40.69 311 HIS A CA 1
ATOM 2283 C C . HIS A 1 311 ? -7.183 9.023 -4.216 1.00 40.69 311 HIS A C 1
ATOM 2285 O O . HIS A 1 311 ? -6.843 7.989 -3.652 1.00 40.69 311 HIS A O 1
ATOM 2291 N N . THR A 1 312 ? -7.034 10.196 -3.607 1.00 40.91 312 THR A N 1
ATOM 2292 C CA . THR A 1 312 ? -6.277 10.444 -2.376 1.00 40.91 312 THR A CA 1
ATOM 2293 C C . THR A 1 312 ? -7.032 10.084 -1.091 1.00 40.91 312 THR A C 1
ATOM 2295 O O . THR A 1 312 ? -6.413 9.812 -0.067 1.00 40.91 312 THR A O 1
ATOM 2298 N N . LYS A 1 313 ? -8.367 10.025 -1.107 1.00 45.72 313 LYS A N 1
ATOM 2299 C CA . LYS A 1 313 ? -9.158 9.632 0.079 1.00 45.72 313 LYS A CA 1
ATOM 2300 C C . LYS A 1 313 ? -9.441 8.134 0.165 1.00 45.72 313 LYS A C 1
ATOM 2302 O O . LYS A 1 313 ? -9.449 7.588 1.263 1.00 45.72 313 LYS A O 1
ATOM 2307 N N . TRP A 1 314 ? -9.505 7.449 -0.979 1.00 46.06 314 TRP A N 1
ATOM 2308 C CA . TRP A 1 314 ? -9.459 5.982 -1.057 1.00 46.06 314 TRP A CA 1
ATOM 2309 C C . TRP A 1 314 ? -8.261 5.414 -0.272 1.00 46.06 314 TRP A C 1
ATOM 2311 O O . TRP A 1 314 ? -8.388 4.417 0.434 1.00 46.06 314 TRP A O 1
ATOM 2321 N N . MET A 1 315 ? -7.135 6.141 -0.274 1.00 47.66 315 MET A N 1
ATOM 2322 C CA . MET A 1 315 ? -5.914 5.858 0.499 1.00 47.66 315 MET A CA 1
ATOM 2323 C C . MET A 1 315 ? -6.134 5.714 2.016 1.00 47.66 315 MET A C 1
ATOM 2325 O O . MET A 1 315 ? -5.387 4.983 2.663 1.00 47.66 315 MET A O 1
ATOM 2329 N N . ASN A 1 316 ? -7.128 6.386 2.613 1.00 46.75 316 ASN A N 1
ATOM 2330 C CA . ASN A 1 316 ? -7.403 6.275 4.053 1.00 46.75 316 ASN A CA 1
ATOM 2331 C C . ASN A 1 316 ? -8.050 4.934 4.426 1.00 46.75 316 ASN A C 1
ATOM 2333 O O . ASN A 1 316 ? -7.799 4.450 5.527 1.00 46.75 316 ASN A O 1
ATOM 2337 N N . GLY A 1 317 ? -8.837 4.340 3.520 1.00 48.06 317 GLY A N 1
ATOM 2338 C CA . GLY A 1 317 ? -9.371 2.983 3.665 1.00 48.06 317 GLY A CA 1
ATOM 2339 C C . GLY A 1 317 ? -8.279 1.923 3.508 1.00 48.06 317 GLY A C 1
ATOM 2340 O O . GLY A 1 317 ? -8.203 1.006 4.319 1.00 48.06 317 GLY A O 1
ATOM 2341 N N . TYR A 1 318 ? -7.355 2.111 2.556 1.00 46.88 318 TYR A N 1
ATOM 2342 C CA . TYR A 1 318 ? -6.168 1.252 2.411 1.00 46.88 318 TYR A CA 1
ATOM 2343 C C . TYR A 1 318 ? -5.240 1.310 3.631 1.00 46.88 318 TYR A C 1
ATOM 2345 O O . TYR A 1 318 ? -4.650 0.301 4.018 1.00 46.88 318 TYR A O 1
ATOM 2353 N N . ARG A 1 319 ? -5.145 2.472 4.297 1.00 47.84 319 ARG A N 1
ATOM 2354 C CA . ARG A 1 319 ? -4.349 2.618 5.527 1.00 47.84 319 ARG A CA 1
ATOM 2355 C C . ARG A 1 319 ? -4.868 1.806 6.715 1.00 47.84 319 ARG A C 1
ATOM 2357 O O . ARG A 1 319 ? -4.090 1.557 7.643 1.00 47.84 319 ARG A O 1
ATOM 2364 N N . VAL A 1 320 ? -6.133 1.379 6.677 1.00 47.75 320 VAL A N 1
ATOM 2365 C CA . VAL A 1 320 ? -6.687 0.472 7.687 1.00 47.75 320 VAL A CA 1
ATOM 2366 C C . VAL A 1 320 ? -5.929 -0.857 7.687 1.00 47.75 320 VAL A C 1
ATOM 2368 O O . VAL A 1 320 ? -5.697 -1.388 8.762 1.00 47.75 320 VAL A O 1
ATOM 2371 N N . ASN A 1 321 ? -5.414 -1.310 6.533 1.00 47.06 321 ASN A N 1
ATOM 2372 C CA . ASN A 1 321 ? -4.582 -2.515 6.436 1.00 47.06 321 ASN A CA 1
ATOM 2373 C C . ASN A 1 321 ? -3.127 -2.289 6.921 1.00 47.06 321 ASN A C 1
ATOM 2375 O O . ASN A 1 321 ? -2.638 -3.068 7.727 1.00 47.06 321 ASN A O 1
ATOM 2379 N N . THR A 1 322 ? -2.458 -1.165 6.585 1.00 45.66 322 THR A N 1
ATOM 2380 C CA . THR A 1 322 ? -1.082 -0.867 7.103 1.00 45.66 322 THR A CA 1
ATOM 2381 C C . THR A 1 322 ? -0.961 -0.836 8.617 1.00 45.66 322 THR A C 1
ATOM 2383 O O . THR A 1 322 ? 0.138 -0.797 9.157 1.00 45.66 322 THR A O 1
ATOM 2386 N N . SER A 1 323 ? -2.089 -0.693 9.298 1.00 47.25 323 SER A N 1
ATOM 2387 C CA . SER A 1 323 ? -2.101 -0.523 10.740 1.00 47.25 323 SER A CA 1
ATOM 2388 C C . SER A 1 323 ? -2.133 -1.850 11.482 1.00 47.25 323 SER A C 1
ATOM 2390 O O . SER A 1 323 ? -2.170 -1.811 12.702 1.00 47.25 323 SER A O 1
ATOM 2392 N N . VAL A 1 324 ? -2.200 -2.983 10.772 1.00 52.72 324 VAL A N 1
ATOM 2393 C CA . VAL A 1 324 ? -2.588 -4.263 11.374 1.00 52.72 324 VAL A CA 1
ATOM 2394 C C . VAL A 1 324 ? -1.641 -5.410 11.031 1.00 52.72 324 VAL A C 1
ATOM 2396 O O . VAL A 1 324 ? -1.898 -6.503 11.498 1.00 52.72 324 VAL A O 1
ATOM 2399 N N . LEU A 1 325 ? -0.529 -5.217 10.315 1.00 52.75 325 LEU A N 1
ATOM 2400 C CA . LEU A 1 325 ? 0.596 -6.174 10.242 1.00 52.75 325 LEU A CA 1
ATOM 2401 C C . LEU A 1 325 ? 1.794 -5.579 9.499 1.00 52.75 325 LEU A C 1
ATOM 2403 O O . LEU A 1 325 ? 1.558 -4.896 8.473 1.00 52.75 325 LEU A O 1
#

Foldseek 3Di:
DDPLVVVLVVLVVVLVVVPPDDDDADFFDPVLLVVLVVLLVVLLVVLVVLLVVLLVVLVVLLVVLVVLLVVLVVVCVVPDPVSPVSNVVSVVSNVVSNVVSVVSSVSSNSVSVSSSSVSVSVSVVSRRDPPPPPDPPPDDDDDDPDADPDLPLQADDDPNNVVVCVVVCLQCVQWDADPNAIFGHQFFPTAQDVVVPQKDKDKDKQAQPDQAWAQDLVPRDTDRHSVPDPGIDIFIKMKGKTFTDPQDADPVRHGQFQVLQVVLVCLLPDPPRNGPDNLLVSFWPDWGDPTRGMIMTITGTSQPPPPPDPDPSVVSNVVNVSSRD

Radius of gyration: 40.13 Å; chains: 1; bounding box: 79×51×119 Å

Sequence (325 aa):
MSKKYLFVVSLLTLVMMLVSACGAQPTADPGVQKTADAKVKEAEEAAAEKIAAAEEAADAKAAEAEKVLKEAEEKAAAAGDSGSEEVAAAQTAVAEALADAAEAKKVAQAEAQAAIQTAEAIAATAAKAPASDAMIPTELVICQAQEPDTLYIYGGNMLAGSHIQAALGMVNGFFTGADFDYQAAYGLTELPTIDNGGAVLNKVTVSPGDDIVYFDPETGTRMTDTTTLEEPLELDQIVITYKLVEGLVWEDGTPLTAEDFDLSWELYNDPDTPNPSRLSAERTAVFEMTDDSTQVVTLIPGFEVSPRLDHTKWMNGYRVNTSVL